Protein AF-A0A968TR90-F1 (afdb_monomer_lite)

Structure (mmCIF, N/CA/C/O backbone):
data_AF-A0A968TR90-F1
#
_entry.id   AF-A0A968TR90-F1
#
loop_
_atom_site.group_PDB
_atom_site.id
_atom_site.type_symbol
_atom_site.label_atom_id
_atom_site.label_alt_id
_atom_site.label_comp_id
_atom_site.label_asym_id
_atom_site.label_entity_id
_atom_site.label_seq_id
_atom_site.pdbx_PDB_ins_code
_atom_site.Cartn_x
_atom_site.Cartn_y
_atom_site.Cartn_z
_atom_site.occupancy
_atom_site.B_iso_or_equiv
_atom_site.auth_seq_id
_atom_site.auth_comp_id
_atom_site.auth_asym_id
_atom_site.auth_atom_id
_atom_site.pdbx_PDB_model_num
ATOM 1 N N . MET A 1 1 ? -85.238 -35.539 27.644 1.00 44.25 1 MET A N 1
ATOM 2 C CA . MET A 1 1 ? -84.755 -34.521 26.687 1.00 44.25 1 MET A CA 1
ATOM 3 C C . MET A 1 1 ? -83.525 -33.864 27.282 1.00 44.25 1 MET A C 1
ATOM 5 O O . MET A 1 1 ? -83.642 -33.093 28.222 1.00 44.25 1 MET A O 1
ATOM 9 N N . THR A 1 2 ? -82.348 -34.266 26.820 1.00 36.84 2 THR A N 1
ATOM 10 C CA . THR A 1 2 ? -81.042 -33.866 27.355 1.00 36.84 2 THR A CA 1
ATOM 11 C C . THR A 1 2 ? -80.382 -32.912 26.365 1.00 36.84 2 THR A C 1
ATOM 13 O O . THR A 1 2 ? -80.023 -33.320 25.265 1.00 36.84 2 THR A O 1
ATOM 16 N N . TYR A 1 3 ? -80.228 -31.642 26.745 1.00 39.69 3 TYR A N 1
ATOM 17 C CA . TYR A 1 3 ? -79.452 -30.660 25.987 1.00 39.69 3 TYR A CA 1
ATOM 18 C C . TYR A 1 3 ? -77.977 -30.767 26.391 1.00 39.69 3 TYR A C 1
ATOM 20 O O . TYR A 1 3 ? -77.646 -30.642 27.569 1.00 39.69 3 TYR A O 1
ATOM 28 N N . ARG A 1 4 ? -77.087 -31.014 25.424 1.00 46.16 4 ARG A N 1
ATOM 29 C CA . ARG A 1 4 ? -75.634 -30.914 25.613 1.00 46.16 4 ARG A CA 1
ATOM 30 C C . ARG A 1 4 ? -75.159 -29.564 25.081 1.00 46.16 4 ARG A C 1
ATOM 32 O O . ARG A 1 4 ? -75.263 -29.297 23.889 1.00 46.16 4 ARG A O 1
ATOM 39 N N . LEU A 1 5 ? -74.657 -28.733 25.989 1.00 47.38 5 LEU A N 1
ATOM 40 C CA . LEU A 1 5 ? -73.983 -27.470 25.705 1.00 47.38 5 LEU A CA 1
ATOM 41 C C . LEU A 1 5 ? -72.550 -27.784 25.239 1.00 47.38 5 LEU A C 1
ATOM 43 O O . LEU A 1 5 ? -71.799 -28.428 25.970 1.00 47.38 5 LEU A O 1
ATOM 47 N N . VAL A 1 6 ? -72.179 -27.370 24.026 1.00 50.97 6 VAL A N 1
ATOM 48 C CA . VAL A 1 6 ? -70.806 -27.474 23.508 1.00 50.97 6 VAL A CA 1
ATOM 49 C C . VAL A 1 6 ? -70.168 -26.094 23.610 1.00 50.97 6 VAL A C 1
ATOM 51 O O . VAL A 1 6 ? -70.473 -25.196 22.831 1.00 50.97 6 VAL A O 1
ATOM 54 N N . THR A 1 7 ? -69.305 -25.917 24.606 1.00 52.72 7 THR A N 1
ATOM 55 C CA . THR A 1 7 ? -68.553 -24.681 24.831 1.00 52.72 7 THR A CA 1
ATOM 56 C C . THR A 1 7 ? -67.302 -24.699 23.952 1.00 52.72 7 THR A C 1
ATOM 58 O O . THR A 1 7 ? -66.332 -25.393 24.251 1.00 52.72 7 THR A O 1
ATOM 61 N N . GLY A 1 8 ? -67.333 -23.971 22.836 1.00 49.59 8 GLY A N 1
ATOM 62 C CA . GLY A 1 8 ? -66.172 -23.768 21.970 1.00 49.59 8 GLY A CA 1
ATOM 63 C C . GLY A 1 8 ? -65.217 -22.737 22.570 1.00 49.59 8 GLY A C 1
ATOM 64 O O . GLY A 1 8 ? -65.556 -21.561 22.668 1.00 49.59 8 GLY A O 1
ATOM 65 N N . ILE A 1 9 ? -64.022 -23.173 22.972 1.00 60.66 9 ILE A N 1
ATOM 66 C CA . ILE A 1 9 ? -62.930 -22.296 23.408 1.00 60.66 9 ILE A CA 1
ATOM 67 C C . ILE A 1 9 ? -62.246 -21.743 22.154 1.00 60.66 9 ILE A C 1
ATOM 69 O O . ILE A 1 9 ? -61.509 -22.449 21.469 1.00 60.66 9 ILE A O 1
ATOM 73 N N . PHE A 1 10 ? -62.509 -20.475 21.845 1.00 50.69 10 PHE A N 1
ATOM 74 C CA . PHE A 1 10 ? -61.835 -19.735 20.781 1.00 50.69 10 PHE A CA 1
ATOM 75 C C . PHE A 1 10 ? -60.531 -19.152 21.349 1.00 50.69 10 PHE A C 1
ATOM 77 O O . PHE A 1 10 ? -60.520 -18.089 21.968 1.00 50.69 10 PHE A O 1
ATOM 84 N N . ALA A 1 11 ? -59.427 -19.890 21.210 1.00 55.22 11 ALA A N 1
ATOM 85 C CA . ALA A 1 11 ? -58.102 -19.418 21.599 1.00 55.22 11 ALA A CA 1
ATOM 86 C C . ALA A 1 11 ? -57.588 -18.414 20.554 1.00 55.22 11 ALA A C 1
ATOM 88 O O . ALA A 1 11 ? -57.146 -18.786 19.468 1.00 55.22 11 ALA A O 1
ATOM 89 N N . VAL A 1 12 ? -57.671 -17.126 20.887 1.00 53.09 12 VAL A N 1
ATOM 90 C CA . VAL A 1 12 ? -57.085 -16.028 20.111 1.00 53.09 12 VAL A CA 1
ATOM 91 C C . VAL A 1 12 ? -55.560 -16.129 20.207 1.00 53.09 12 VAL A C 1
ATOM 93 O O . VAL A 1 12 ? -54.951 -15.709 21.190 1.00 53.09 12 VAL A O 1
ATOM 96 N N . LEU A 1 13 ? -54.937 -16.713 19.180 1.00 51.59 13 LEU A N 1
ATOM 97 C CA . LEU A 1 13 ? -53.497 -16.639 18.945 1.00 51.59 13 LEU A CA 1
ATOM 98 C C . LEU A 1 13 ? -53.130 -15.191 18.592 1.00 51.59 13 LEU A C 1
ATOM 100 O O . LEU A 1 13 ? -53.173 -14.780 17.434 1.00 51.59 13 LEU A O 1
ATOM 104 N N . LEU A 1 14 ? -52.756 -14.413 19.608 1.00 55.06 14 LEU A N 1
ATOM 105 C CA . LEU A 1 14 ? -51.975 -13.193 19.433 1.00 55.06 14 LEU A CA 1
ATOM 106 C C . LEU A 1 14 ? -50.604 -13.589 18.875 1.00 55.06 14 LEU A C 1
ATOM 108 O O . LEU A 1 14 ? -49.679 -13.919 19.616 1.00 55.06 14 LEU A O 1
ATOM 112 N N . SER A 1 15 ? -50.490 -13.582 17.548 1.00 54.84 15 SER A N 1
ATOM 113 C CA . SER A 1 15 ? -49.215 -13.624 16.845 1.00 54.84 15 SER A CA 1
ATOM 114 C C . SER A 1 15 ? -48.399 -12.416 17.287 1.00 54.84 15 SER A C 1
ATOM 116 O O . SER A 1 15 ? -48.623 -11.293 16.829 1.00 54.84 15 SER A O 1
ATOM 118 N N . GLN A 1 16 ? -47.469 -12.642 18.212 1.00 52.00 16 GLN A N 1
ATOM 119 C CA . GLN A 1 16 ? -46.429 -11.680 18.506 1.00 52.00 16 GLN A CA 1
ATOM 120 C C . GLN A 1 16 ? -45.648 -11.470 17.214 1.00 52.00 16 GLN A C 1
ATOM 122 O O . GLN A 1 16 ? -44.897 -12.340 16.774 1.00 52.00 16 GLN A O 1
ATOM 127 N N . MET A 1 17 ? -45.864 -10.317 16.585 1.00 55.78 17 MET A N 1
ATOM 128 C CA . MET A 1 17 ? -44.937 -9.775 15.611 1.00 55.78 17 MET A CA 1
ATOM 129 C C . MET A 1 17 ? -43.632 -9.529 16.361 1.00 55.78 17 MET A C 1
ATOM 131 O O . MET A 1 17 ? -43.400 -8.456 16.917 1.00 55.78 17 MET A O 1
ATOM 135 N N . ALA A 1 18 ? -42.795 -10.563 16.427 1.00 47.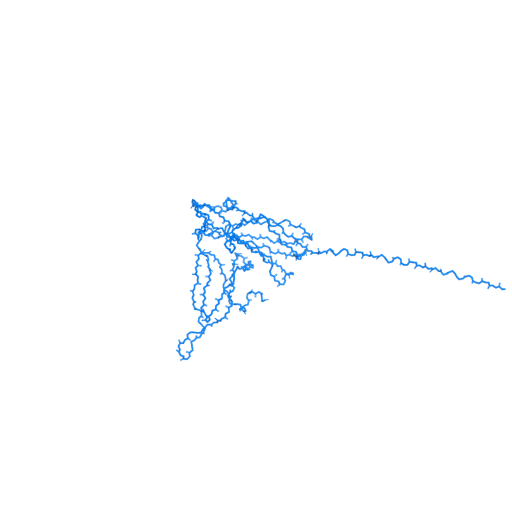38 18 ALA A N 1
ATOM 136 C CA . ALA A 1 18 ? -41.395 -10.419 16.738 1.00 47.38 18 ALA A CA 1
ATOM 137 C C . ALA A 1 18 ? -40.821 -9.546 15.625 1.00 47.38 18 ALA A C 1
ATOM 139 O O . ALA A 1 18 ? -40.472 -10.008 14.541 1.00 47.38 18 ALA A O 1
ATOM 140 N N . CYS A 1 19 ? -40.797 -8.246 15.886 1.00 49.84 19 CYS A N 1
ATOM 141 C CA . CYS A 1 19 ? -40.013 -7.298 15.136 1.00 49.84 19 CYS A CA 1
ATOM 142 C C . CYS A 1 19 ? -38.555 -7.689 15.406 1.00 49.84 19 CYS A C 1
ATOM 144 O O . CYS A 1 19 ? -37.932 -7.201 16.348 1.00 49.84 19 CYS A O 1
ATOM 146 N N . THR A 1 20 ? -38.025 -8.658 14.654 1.00 51.72 20 THR A N 1
ATOM 147 C CA . THR A 1 20 ? -36.594 -8.949 14.638 1.00 51.72 20 THR A CA 1
ATOM 148 C C . THR A 1 20 ? -35.938 -7.721 14.046 1.00 51.72 20 THR A C 1
ATOM 150 O O . THR A 1 20 ? -35.812 -7.580 12.829 1.00 51.72 20 THR A O 1
ATOM 153 N N . ARG A 1 21 ? -35.584 -6.781 14.927 1.00 44.53 21 ARG A N 1
ATOM 154 C CA . ARG A 1 21 ? -34.692 -5.678 14.611 1.00 44.53 21 ARG A CA 1
ATOM 155 C C . ARG A 1 21 ? -33.492 -6.342 13.958 1.00 44.53 21 ARG A C 1
ATOM 157 O O . ARG A 1 21 ? -32.826 -7.151 14.597 1.00 44.53 21 ARG A O 1
ATOM 164 N N . LYS A 1 22 ? -33.289 -6.077 12.669 1.00 42.84 22 LYS A N 1
ATOM 165 C CA . LYS A 1 22 ? -32.132 -6.548 11.918 1.00 42.84 22 LYS A CA 1
ATOM 166 C C . LYS A 1 22 ? -30.921 -5.911 12.594 1.00 42.84 22 LYS A C 1
ATOM 168 O O . LYS A 1 22 ? -30.556 -4.785 12.282 1.00 42.84 22 LYS A O 1
ATOM 173 N N . THR A 1 23 ? -30.382 -6.571 13.614 1.00 49.44 23 THR A N 1
ATOM 174 C CA . THR A 1 23 ? -29.088 -6.237 14.185 1.00 49.44 23 THR A CA 1
ATOM 175 C C . THR A 1 23 ? -28.108 -6.580 13.089 1.00 49.44 23 THR A C 1
ATOM 177 O O . THR A 1 23 ? -27.772 -7.742 12.871 1.00 49.44 23 THR A O 1
ATOM 180 N N . THR A 1 24 ? -27.755 -5.578 12.294 1.00 58.84 24 THR A N 1
ATOM 181 C CA . THR A 1 24 ? -26.661 -5.691 11.347 1.00 58.84 24 THR A CA 1
ATOM 182 C C . THR A 1 24 ? -25.438 -6.031 12.191 1.00 58.84 24 THR A C 1
ATOM 184 O O . THR A 1 24 ? -24.991 -5.206 12.986 1.00 58.84 24 THR A O 1
ATOM 187 N N . ASN A 1 25 ? -24.950 -7.269 12.085 1.00 67.50 25 ASN A N 1
ATOM 188 C CA . ASN A 1 25 ? -23.749 -7.766 12.768 1.00 67.50 25 ASN A CA 1
ATOM 189 C C . ASN A 1 25 ? -22.491 -7.175 12.115 1.00 67.50 25 ASN A C 1
ATOM 191 O O . ASN A 1 25 ? -21.556 -7.889 11.754 1.00 67.50 25 ASN A O 1
ATOM 195 N N . ASN A 1 26 ? -22.512 -5.861 11.928 1.00 75.69 26 ASN A N 1
ATOM 196 C CA . ASN A 1 26 ? -21.508 -5.102 11.224 1.00 75.69 26 ASN A CA 1
ATOM 197 C C . ASN A 1 26 ? -20.693 -4.314 12.246 1.00 75.69 26 ASN A C 1
ATOM 199 O O . ASN A 1 26 ? -21.208 -3.808 13.248 1.00 75.69 26 ASN A O 1
ATOM 203 N N . VAL A 1 27 ? -19.403 -4.222 11.975 1.00 82.44 27 VAL A N 1
ATOM 204 C CA . VAL A 1 27 ? -18.429 -3.458 12.741 1.00 82.44 27 VAL A CA 1
ATOM 205 C C . VAL A 1 27 ? -18.097 -2.197 11.964 1.00 82.44 27 VAL A C 1
ATOM 207 O O . VAL A 1 27 ? -17.869 -2.253 10.755 1.00 82.44 27 VAL A O 1
ATOM 210 N N . SER A 1 28 ? -18.021 -1.074 12.678 1.00 80.81 28 SER A N 1
ATOM 211 C CA . SER A 1 28 ? -17.423 0.153 12.156 1.00 80.81 28 SER A CA 1
ATOM 212 C C . SER A 1 28 ? -16.138 0.447 12.912 1.00 80.81 28 SER A C 1
ATOM 214 O O . SER A 1 28 ? -16.162 0.594 14.133 1.00 80.81 28 SER A O 1
ATOM 216 N N . LEU A 1 29 ? -15.019 0.546 12.205 1.00 83.69 29 LEU A N 1
ATOM 217 C CA . LEU A 1 29 ? -13.721 0.845 12.800 1.00 83.69 29 LEU A CA 1
ATOM 218 C C . LEU A 1 29 ? -13.422 2.332 12.692 1.00 83.69 29 LEU A C 1
ATOM 220 O O . LEU A 1 29 ? -13.488 2.878 11.597 1.00 83.69 29 LEU A O 1
ATOM 224 N N . LYS A 1 30 ? -13.054 2.961 13.811 1.00 83.62 30 LYS A N 1
ATOM 225 C CA . LYS A 1 30 ? -12.485 4.313 13.848 1.00 83.62 30 LYS A CA 1
ATOM 226 C C . LYS A 1 30 ? -10.989 4.228 14.099 1.00 83.62 30 LYS A C 1
ATOM 228 O O . LYS A 1 30 ? -10.583 3.791 15.177 1.00 83.62 30 LYS A O 1
ATOM 233 N N . LEU A 1 31 ? -10.198 4.648 13.120 1.00 80.44 31 LEU A N 1
ATOM 234 C CA . LEU A 1 31 ? -8.738 4.614 13.171 1.00 80.44 31 LEU A CA 1
ATOM 235 C C . LEU A 1 31 ? -8.191 6.013 13.423 1.00 80.44 31 LEU A C 1
ATOM 237 O O . LEU A 1 31 ? -8.454 6.914 12.632 1.00 80.44 31 LEU A O 1
ATOM 241 N N . ALA A 1 32 ? -7.437 6.176 14.509 1.00 77.94 32 ALA A N 1
ATOM 242 C CA . ALA A 1 32 ? -6.710 7.411 14.794 1.00 77.94 32 ALA A CA 1
ATOM 243 C C . ALA A 1 32 ? -5.359 7.387 14.071 1.00 77.94 32 ALA A C 1
ATOM 245 O O . ALA A 1 32 ? -4.572 6.459 14.281 1.00 77.94 32 ALA A O 1
ATOM 246 N N . ILE A 1 33 ? -5.097 8.394 13.237 1.00 72.31 33 ILE A N 1
ATOM 247 C CA . ILE A 1 33 ? -3.867 8.480 12.444 1.00 72.31 33 ILE A CA 1
ATOM 248 C C . ILE A 1 33 ? -2.979 9.595 12.989 1.00 72.31 33 ILE A C 1
ATOM 250 O O . ILE A 1 33 ? -3.460 10.707 13.216 1.00 72.31 33 ILE A O 1
ATOM 254 N N . PRO A 1 34 ? -1.672 9.350 13.151 1.00 68.88 34 PRO A N 1
ATOM 255 C CA . PRO A 1 34 ? -0.717 10.410 13.425 1.00 68.88 34 PRO A CA 1
ATOM 256 C C . PRO A 1 34 ? -0.651 11.373 12.232 1.00 68.88 34 PRO A C 1
ATOM 258 O O . PRO A 1 34 ? -0.053 11.074 11.198 1.00 68.88 34 PRO A O 1
ATOM 261 N N . SER A 1 35 ? -1.246 12.553 12.387 1.00 66.31 35 SER A N 1
ATOM 262 C CA . SER A 1 35 ? -1.199 13.634 11.390 1.00 66.31 35 SER A CA 1
ATOM 263 C C . SER A 1 35 ? 0.193 14.257 11.243 1.00 66.31 35 SER A C 1
ATOM 265 O O . SER A 1 35 ? 0.450 14.978 10.281 1.00 66.31 35 SER A O 1
ATOM 267 N N . LYS A 1 36 ? 1.096 13.969 12.187 1.00 67.12 36 LYS A N 1
ATOM 268 C CA . LYS A 1 36 ? 2.444 14.524 12.280 1.00 67.12 36 LYS A CA 1
ATOM 269 C C . LYS A 1 36 ? 3.471 13.425 12.500 1.00 67.12 36 LYS A C 1
ATOM 271 O O . LYS A 1 36 ? 3.269 12.521 13.312 1.00 67.12 36 LYS A O 1
ATOM 276 N N . ILE A 1 37 ? 4.581 13.523 11.781 1.00 69.19 37 ILE A N 1
ATOM 277 C CA . ILE A 1 37 ? 5.668 12.546 11.828 1.00 69.19 37 ILE A CA 1
A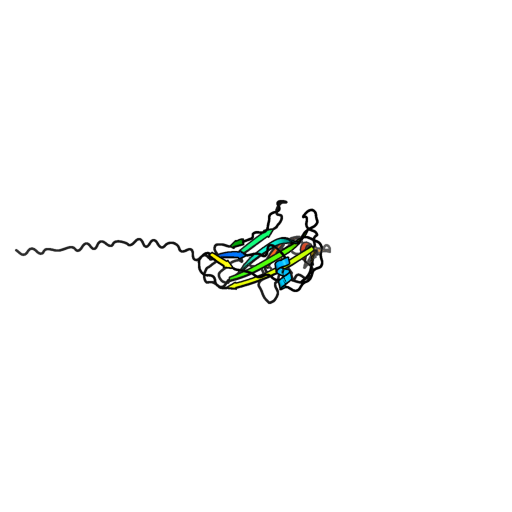TOM 278 C C . ILE A 1 37 ? 6.551 12.709 13.068 1.00 69.19 37 ILE A C 1
ATOM 280 O O . ILE A 1 37 ? 7.195 11.751 13.489 1.00 69.19 37 ILE A O 1
ATOM 284 N N . GLU A 1 38 ? 6.553 13.883 13.704 1.00 66.69 38 GLU A N 1
ATOM 285 C CA . GLU A 1 38 ? 7.276 14.129 14.955 1.00 66.69 38 GLU A CA 1
ATOM 286 C C . GLU A 1 38 ? 6.836 13.144 16.049 1.00 66.69 38 GLU A C 1
ATOM 288 O O . GLU A 1 38 ? 7.677 12.559 16.729 1.00 66.69 38 GLU A O 1
ATOM 293 N N . ALA A 1 39 ? 5.534 12.838 16.110 1.00 62.38 39 ALA A N 1
ATOM 294 C CA . ALA A 1 39 ? 4.979 11.832 17.016 1.00 62.38 39 ALA A CA 1
ATOM 295 C C . ALA A 1 39 ? 5.493 10.400 16.737 1.00 62.38 39 ALA A C 1
ATOM 297 O O . ALA A 1 39 ? 5.447 9.540 17.619 1.00 62.38 39 ALA A O 1
ATOM 298 N N . LEU A 1 40 ? 5.981 10.128 15.521 1.00 64.94 40 LEU A N 1
ATOM 299 C CA . LEU A 1 40 ? 6.593 8.850 15.136 1.00 64.94 40 LEU A CA 1
ATOM 300 C C . LEU A 1 40 ? 8.097 8.824 15.427 1.00 64.94 40 LEU A C 1
ATOM 302 O O . LEU A 1 40 ? 8.635 7.783 15.808 1.00 64.94 40 LEU A O 1
ATOM 306 N N . ARG A 1 41 ? 8.776 9.968 15.282 1.00 65.19 41 ARG A N 1
ATOM 307 C CA . ARG A 1 41 ? 10.219 10.117 15.527 1.00 65.19 41 ARG A CA 1
ATOM 308 C C . ARG A 1 41 ? 10.594 9.884 16.987 1.00 65.19 41 ARG A C 1
ATOM 310 O O . ARG A 1 41 ? 11.567 9.179 17.243 1.00 65.19 41 ARG A O 1
ATOM 317 N N . GLU A 1 42 ? 9.792 10.385 17.928 1.00 57.91 42 GLU A N 1
ATOM 318 C CA . GLU A 1 42 ? 10.019 10.189 19.371 1.00 57.91 42 GLU A CA 1
ATOM 319 C C . GLU A 1 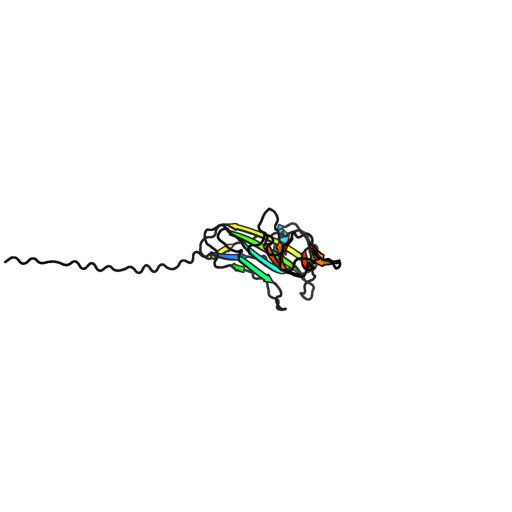42 ? 9.997 8.709 19.785 1.00 57.91 42 GLU A C 1
ATOM 321 O O . GLU A 1 42 ? 10.697 8.311 20.712 1.00 57.91 42 GLU A O 1
ATOM 326 N N . LYS A 1 43 ? 9.239 7.869 19.069 1.00 53.53 43 LYS A N 1
ATOM 327 C CA . LYS A 1 43 ? 9.136 6.427 19.345 1.00 53.53 43 LYS A CA 1
ATOM 328 C C . LYS A 1 43 ? 10.117 5.567 18.542 1.00 53.53 43 LYS A C 1
ATOM 330 O O . LYS A 1 43 ? 10.353 4.424 18.919 1.00 53.53 43 LYS A O 1
ATOM 335 N N . GLY A 1 44 ? 10.660 6.086 17.438 1.00 52.34 44 GLY A N 1
ATOM 336 C CA . GLY A 1 44 ? 11.476 5.329 16.481 1.00 52.34 44 GLY A CA 1
ATOM 337 C C . GLY A 1 44 ? 12.987 5.556 16.563 1.00 52.34 44 GLY A C 1
ATOM 338 O O . GLY A 1 44 ? 13.718 4.924 15.808 1.00 52.34 44 GLY A O 1
ATOM 339 N N . GLY A 1 45 ? 13.473 6.472 17.410 1.00 46.31 45 GLY A N 1
ATOM 340 C CA . GLY A 1 45 ? 14.911 6.738 17.592 1.00 46.31 45 GLY A CA 1
ATOM 341 C C . GLY A 1 45 ? 15.636 7.323 16.368 1.00 46.31 45 GLY A C 1
ATOM 342 O O . GLY A 1 45 ? 16.846 7.531 16.407 1.00 46.31 45 GLY A O 1
ATOM 343 N N . ALA A 1 46 ? 14.918 7.604 15.278 1.00 45.75 46 ALA A N 1
ATOM 344 C CA . ALA A 1 46 ? 15.488 8.134 14.049 1.00 45.75 46 ALA A CA 1
ATOM 345 C C . ALA A 1 46 ? 15.556 9.666 14.115 1.00 45.75 46 ALA A C 1
ATOM 347 O O . ALA A 1 46 ? 14.567 10.369 13.898 1.00 45.75 46 ALA A O 1
ATOM 348 N N . SER A 1 47 ? 16.751 10.180 14.402 1.00 43.03 47 SER A N 1
ATOM 349 C CA . SER A 1 47 ? 17.066 11.599 14.267 1.00 43.03 47 SER A CA 1
ATOM 350 C C . SER A 1 47 ? 17.303 11.906 12.789 1.00 43.03 47 SER A C 1
ATOM 352 O O . SER A 1 47 ? 18.357 11.584 12.246 1.00 43.03 47 SER A O 1
ATOM 354 N N . ALA A 1 48 ? 16.316 12.479 12.103 1.00 46.94 48 ALA A N 1
ATOM 355 C CA . ALA A 1 48 ? 16.518 12.992 10.751 1.00 46.94 48 ALA A CA 1
ATOM 356 C C . ALA A 1 48 ? 16.627 14.523 10.806 1.00 46.94 48 ALA A C 1
ATOM 358 O O . ALA A 1 48 ? 15.636 15.250 10.922 1.00 46.94 48 ALA A O 1
ATOM 359 N N . SER A 1 49 ? 17.872 14.992 10.738 1.00 47.69 49 SER A N 1
ATOM 360 C CA . SER A 1 49 ? 18.229 16.356 10.352 1.00 47.69 49 SER A CA 1
ATOM 361 C C . SER A 1 49 ? 17.633 16.625 8.974 1.00 47.69 49 SER A C 1
ATOM 363 O O . SER A 1 49 ? 18.191 16.144 8.000 1.00 47.69 49 SER A O 1
ATOM 365 N N . ASN A 1 50 ? 16.520 17.352 8.888 1.00 52.19 50 ASN A N 1
ATOM 366 C CA . ASN A 1 50 ? 16.074 17.994 7.653 1.00 52.19 50 ASN A CA 1
ATOM 367 C C . ASN A 1 50 ? 15.194 19.197 8.015 1.00 52.19 50 ASN A C 1
ATOM 369 O O . ASN A 1 50 ? 14.174 19.047 8.681 1.00 52.19 50 ASN A O 1
ATOM 373 N N . ASN A 1 51 ? 15.599 20.387 7.572 1.00 52.88 51 ASN A N 1
ATOM 374 C CA . ASN A 1 51 ? 14.961 21.689 7.822 1.00 52.88 51 ASN A CA 1
ATOM 375 C C . ASN A 1 51 ? 13.634 21.904 7.047 1.00 52.88 51 ASN A C 1
ATOM 377 O O . ASN A 1 51 ? 13.301 23.039 6.711 1.00 52.88 51 ASN A O 1
ATOM 381 N N . GLY A 1 52 ? 12.891 20.843 6.715 1.00 62.62 52 GLY A N 1
ATOM 382 C CA . GLY A 1 52 ? 11.659 20.919 5.917 1.00 62.62 52 GLY A CA 1
ATOM 383 C C . GLY A 1 52 ? 10.419 20.500 6.705 1.00 62.62 52 GLY A C 1
ATOM 384 O O . GLY A 1 52 ? 10.482 19.600 7.541 1.00 62.62 52 GLY A O 1
ATOM 385 N N . THR A 1 53 ? 9.275 21.134 6.434 1.00 75.56 53 THR A N 1
ATOM 386 C CA . THR A 1 53 ? 7.9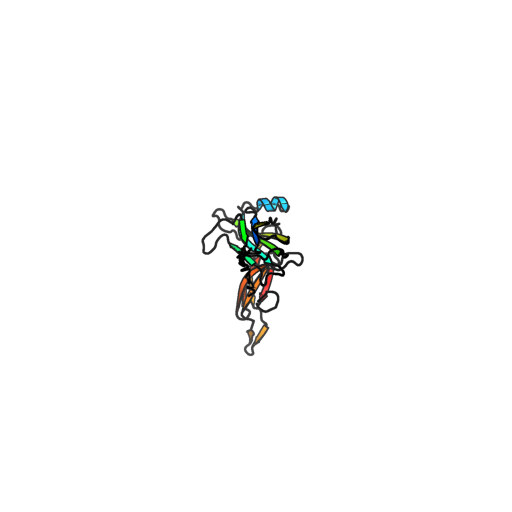81 20.722 6.999 1.00 75.56 53 THR A CA 1
ATOM 387 C C . THR A 1 53 ? 7.567 19.397 6.373 1.00 75.56 53 THR A C 1
ATOM 389 O O . THR A 1 53 ? 7.448 19.310 5.159 1.00 75.56 53 THR A O 1
ATOM 392 N N . GLN A 1 54 ? 7.342 18.360 7.174 1.00 80.38 54 GLN A N 1
ATOM 393 C CA . GLN A 1 54 ? 6.896 17.056 6.678 1.00 80.38 54 GLN A CA 1
ATOM 394 C C . GLN A 1 54 ? 5.379 16.947 6.811 1.00 80.38 54 GLN A C 1
ATOM 396 O O . GLN A 1 54 ? 4.820 17.261 7.861 1.00 80.38 54 GLN A O 1
ATOM 401 N N . ALA A 1 55 ? 4.705 16.502 5.753 1.00 85.00 55 ALA A N 1
ATOM 402 C CA . ALA A 1 55 ? 3.261 16.309 5.749 1.00 85.00 55 ALA A CA 1
ATOM 403 C C . ALA A 1 55 ? 2.911 14.940 5.187 1.00 85.00 55 ALA A C 1
ATOM 405 O O . ALA A 1 55 ? 3.551 14.455 4.260 1.00 85.00 55 ALA A O 1
ATOM 406 N N . ILE A 1 56 ? 1.871 14.321 5.732 1.00 88.31 56 ILE A N 1
ATOM 407 C CA . ILE A 1 56 ? 1.350 13.079 5.176 1.00 88.31 56 ILE A CA 1
ATOM 408 C C . ILE A 1 56 ? 0.793 13.342 3.770 1.00 88.31 56 ILE A C 1
ATOM 410 O O . ILE A 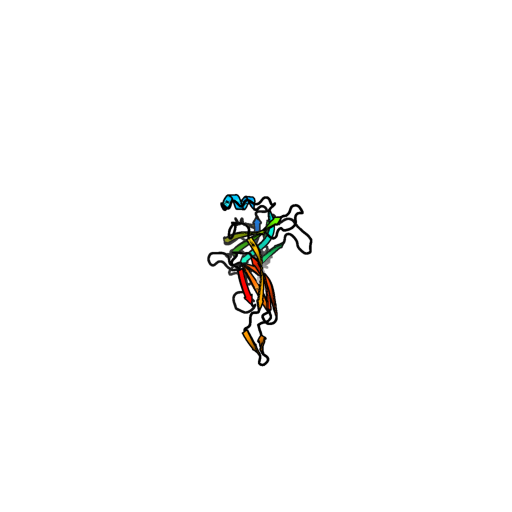1 56 ? -0.026 14.242 3.571 1.00 88.31 56 ILE A O 1
ATOM 414 N N . SER A 1 57 ? 1.298 12.599 2.790 1.00 89.75 57 SER A N 1
ATOM 415 C CA . SER A 1 57 ? 0.945 12.715 1.375 1.00 89.75 57 SER A CA 1
ATOM 416 C C . SER A 1 57 ? 0.030 11.584 0.921 1.00 89.75 57 SER A C 1
ATOM 418 O O . SER A 1 57 ? -0.795 11.796 0.035 1.00 89.75 57 SER A O 1
ATOM 420 N N . HIS A 1 58 ? 0.131 10.414 1.553 1.00 91.25 58 HIS A N 1
ATOM 421 C CA . HIS A 1 58 ? -0.633 9.233 1.175 1.00 91.25 58 HIS A CA 1
ATOM 422 C C . HIS A 1 58 ? -0.942 8.353 2.387 1.00 91.25 58 HIS A C 1
ATOM 424 O O . HIS A 1 58 ? -0.109 8.192 3.282 1.00 91.25 58 HIS A O 1
ATOM 430 N N . ILE A 1 59 ? -2.136 7.767 2.412 1.00 92.44 59 ILE A N 1
ATOM 431 C CA . ILE A 1 59 ? -2.572 6.803 3.421 1.00 92.44 59 ILE A CA 1
ATOM 432 C C . ILE A 1 59 ? -3.247 5.638 2.717 1.00 92.44 59 ILE A C 1
ATOM 434 O O . ILE A 1 59 ? -4.207 5.835 1.975 1.00 92.44 59 ILE A O 1
ATOM 438 N N . ILE A 1 60 ? -2.824 4.427 3.061 1.00 94.06 60 ILE A N 1
ATOM 439 C CA . ILE A 1 60 ? -3.540 3.197 2.749 1.00 94.06 60 ILE A CA 1
ATOM 440 C C . ILE A 1 60 ? -3.871 2.497 4.053 1.00 94.06 60 ILE A C 1
ATOM 442 O O . ILE A 1 60 ? -2.997 2.232 4.879 1.00 94.06 60 ILE A O 1
ATOM 446 N N . VAL A 1 61 ? -5.138 2.149 4.220 1.00 94.25 61 VAL A N 1
ATOM 447 C CA . VAL A 1 61 ? -5.568 1.189 5.228 1.00 94.25 61 VAL A CA 1
ATOM 448 C C . VAL A 1 61 ? -6.117 -0.026 4.513 1.00 94.25 61 VAL A C 1
ATOM 450 O O . VAL A 1 61 ? -6.970 0.102 3.641 1.00 94.25 61 VAL A O 1
ATOM 453 N N . ASN A 1 62 ? -5.646 -1.205 4.894 1.00 94.38 62 ASN A N 1
ATOM 454 C CA . ASN A 1 62 ? -6.121 -2.467 4.354 1.00 94.38 62 ASN A CA 1
ATOM 455 C C . ASN A 1 62 ? -6.657 -3.344 5.484 1.00 94.38 62 ASN A C 1
ATOM 457 O O . ASN A 1 62 ? -5.965 -3.576 6.475 1.00 94.38 62 ASN A O 1
ATOM 461 N N . VAL A 1 63 ? -7.883 -3.834 5.340 1.00 94.25 63 VAL A N 1
ATOM 462 C CA . VAL A 1 63 ? -8.512 -4.760 6.283 1.00 94.25 63 VAL A CA 1
ATOM 463 C C . VAL A 1 63 ? -8.663 -6.111 5.607 1.00 94.25 63 VAL A C 1
ATOM 465 O O . VAL A 1 63 ? -9.290 -6.232 4.556 1.00 94.25 63 VAL A O 1
ATOM 468 N N . THR A 1 64 ? -8.090 -7.136 6.224 1.00 93.62 64 THR A N 1
ATOM 469 C CA . THR A 1 64 ? -8.138 -8.524 5.757 1.00 93.62 64 THR A CA 1
ATOM 470 C C . THR A 1 64 ? -8.665 -9.432 6.859 1.00 93.62 64 THR A C 1
ATOM 472 O O . THR A 1 64 ? -8.600 -9.102 8.041 1.00 93.62 64 THR A O 1
ATOM 475 N N . GLY A 1 65 ? -9.219 -10.578 6.482 1.00 92.69 65 GLY A N 1
ATOM 476 C CA . GLY A 1 65 ? -9.742 -11.557 7.426 1.00 92.69 65 GLY A CA 1
ATOM 477 C C . GLY A 1 65 ? -10.356 -12.750 6.696 1.00 92.69 65 GLY A C 1
ATOM 478 O O . GLY A 1 65 ? -10.686 -12.632 5.519 1.00 92.69 65 GLY A O 1
ATOM 479 N N . PRO A 1 66 ? -10.535 -13.894 7.373 1.00 90.56 66 PRO A N 1
ATOM 480 C CA . PRO A 1 66 ? -11.051 -15.120 6.762 1.00 90.56 66 PRO A CA 1
ATOM 481 C C . PRO A 1 66 ? -12.516 -15.003 6.314 1.00 90.56 66 PRO A C 1
ATOM 483 O O . PRO A 1 66 ? -12.975 -15.772 5.478 1.00 90.56 66 PRO A O 1
ATOM 486 N N . SER A 1 67 ? -13.258 -14.049 6.874 1.00 88.69 67 SER A N 1
ATOM 487 C CA . SER A 1 67 ? -14.649 -13.743 6.525 1.00 88.69 67 SER A CA 1
ATOM 488 C C . SER A 1 67 ? -14.787 -12.729 5.387 1.00 88.69 67 SER A C 1
ATOM 490 O O . SER A 1 67 ? -15.902 -12.472 4.936 1.00 88.69 67 SER A O 1
ATOM 492 N N . LEU A 1 68 ? -13.679 -12.146 4.921 1.00 88.12 68 LEU A N 1
ATOM 493 C CA . LEU A 1 68 ? -13.662 -11.192 3.820 1.00 88.12 68 LEU A CA 1
ATOM 494 C C . LEU A 1 68 ? -13.272 -11.912 2.528 1.00 88.12 68 LEU A C 1
ATOM 496 O O . LEU A 1 68 ? -12.182 -12.466 2.422 1.00 88.12 68 LEU A O 1
ATOM 500 N N . THR A 1 69 ? -14.150 -11.874 1.524 1.00 86.69 69 THR A N 1
ATOM 501 C CA . THR A 1 69 ? -13.852 -12.437 0.194 1.00 86.69 69 THR A CA 1
ATOM 502 C C . THR A 1 69 ? -12.771 -11.645 -0.535 1.00 86.69 69 THR A C 1
ATOM 504 O O . THR A 1 69 ? -12.011 -12.213 -1.315 1.00 86.69 69 THR A O 1
ATOM 507 N N . LYS A 1 70 ? -12.698 -10.335 -0.278 1.00 85.50 70 LYS A N 1
ATOM 508 C CA . LYS A 1 70 ? -11.662 -9.426 -0.773 1.00 85.50 70 LYS A CA 1
ATOM 509 C C . LYS A 1 70 ? -11.243 -8.467 0.346 1.00 85.50 70 LYS A C 1
ATOM 511 O O . LYS A 1 70 ? -12.089 -8.113 1.170 1.00 85.50 70 LYS A O 1
ATOM 516 N N . PRO A 1 71 ? -9.971 -8.032 0.385 1.00 88.75 71 PRO A N 1
ATOM 517 C CA . PRO A 1 71 ? -9.537 -6.997 1.314 1.00 88.75 71 PRO A CA 1
ATOM 518 C C . PRO A 1 71 ? -10.373 -5.721 1.165 1.00 88.75 71 PRO A C 1
ATOM 520 O O . PRO A 1 71 ? -10.680 -5.304 0.047 1.00 88.75 71 PRO A O 1
ATOM 523 N N . VAL A 1 72 ? -10.720 -5.088 2.285 1.00 91.62 72 VAL A N 1
ATOM 524 C CA . VAL A 1 72 ? -11.357 -3.765 2.287 1.00 91.62 72 VAL A CA 1
ATOM 525 C C . VAL A 1 72 ? -10.255 -2.722 2.393 1.00 91.62 72 VAL A C 1
ATOM 527 O O . VAL A 1 72 ? -9.547 -2.675 3.399 1.00 91.62 72 VAL A O 1
ATOM 530 N N . SER A 1 73 ? -10.110 -1.893 1.361 1.00 91.56 73 SER A N 1
ATOM 531 C CA . SER A 1 73 ? -9.071 -0.868 1.299 1.00 91.56 73 SER A CA 1
ATOM 532 C C . SER A 1 73 ? -9.665 0.535 1.378 1.00 91.56 73 SER A C 1
ATOM 534 O O . SER A 1 73 ? -10.665 0.844 0.731 1.00 91.56 73 SER A O 1
ATOM 536 N N . PHE A 1 74 ? -9.029 1.384 2.175 1.00 93.12 74 PHE A N 1
ATOM 537 C CA . PHE A 1 74 ? -9.228 2.823 2.186 1.00 93.12 74 PHE A CA 1
ATOM 538 C C . PHE A 1 74 ? -7.941 3.485 1.703 1.00 93.12 74 PHE A C 1
ATOM 540 O O . PHE A 1 74 ? -6.865 3.173 2.212 1.00 93.12 74 PHE A O 1
ATOM 547 N N . VAL A 1 75 ? -8.067 4.418 0.760 1.00 92.75 75 VAL A N 1
ATOM 548 C CA . VAL A 1 75 ? -6.944 5.181 0.208 1.00 92.75 75 VAL A CA 1
ATOM 549 C C . VAL A 1 75 ? -7.257 6.666 0.307 1.00 92.75 75 VAL A C 1
ATOM 551 O O . VAL A 1 75 ? -8.333 7.107 -0.106 1.00 92.75 75 VAL A O 1
ATOM 554 N N . TRP A 1 76 ? -6.310 7.433 0.834 1.00 92.88 76 TRP A N 1
ATOM 555 C CA . TRP A 1 76 ? -6.362 8.887 0.858 1.00 92.88 76 TRP A CA 1
ATOM 556 C C . TRP A 1 76 ? -5.061 9.469 0.319 1.00 92.88 76 TRP A C 1
ATOM 558 O O . TRP A 1 76 ? -3.975 9.038 0.695 1.00 92.88 76 TRP A O 1
ATOM 568 N N . ASP A 1 77 ? -5.203 10.484 -0.525 1.00 91.44 77 ASP A N 1
ATOM 569 C CA . ASP A 1 77 ? -4.112 11.244 -1.119 1.00 91.44 77 ASP A CA 1
ATOM 570 C C . ASP A 1 77 ? -4.247 12.694 -0.671 1.00 91.44 77 ASP A C 1
ATOM 572 O O . ASP A 1 77 ? -5.347 13.257 -0.722 1.00 91.44 77 ASP A O 1
ATOM 576 N N . ARG A 1 78 ? -3.134 13.327 -0.288 1.00 89.06 78 ARG A N 1
ATOM 577 C CA . ARG A 1 78 ? -3.133 14.744 0.084 1.00 89.06 78 ARG A CA 1
ATOM 578 C C . ARG A 1 78 ? -3.667 15.592 -1.046 1.00 89.06 78 ARG A C 1
ATOM 580 O O . ARG A 1 78 ? -4.511 16.439 -0.787 1.00 89.06 78 ARG A O 1
ATOM 587 N N . CYS A 1 79 ? -3.200 15.359 -2.267 1.00 87.12 79 CYS A N 1
ATOM 588 C CA . CYS A 1 79 ? -3.638 16.087 -3.446 1.00 87.12 79 CYS A CA 1
ATOM 589 C C . CYS A 1 79 ? -4.206 15.107 -4.472 1.00 87.12 79 CYS A C 1
ATOM 591 O O . CYS A 1 79 ? -3.495 14.245 -4.977 1.00 87.12 79 CYS A O 1
ATOM 593 N N . ARG A 1 80 ? -5.491 15.259 -4.802 1.00 83.88 80 ARG A N 1
ATOM 594 C CA . ARG A 1 80 ? -6.166 14.489 -5.852 1.00 83.88 80 ARG A CA 1
ATOM 595 C C . ARG A 1 80 ? -6.773 15.461 -6.853 1.00 83.88 80 ARG A C 1
ATOM 597 O O . ARG A 1 80 ? -7.504 16.365 -6.462 1.00 83.88 80 ARG A O 1
ATOM 604 N N . ASN A 1 81 ? -6.471 15.287 -8.141 1.00 83.44 81 ASN A N 1
ATOM 605 C CA . ASN A 1 81 ? -6.927 16.182 -9.216 1.00 83.44 81 ASN A CA 1
ATOM 606 C C . ASN A 1 81 ? -6.597 17.664 -8.943 1.00 83.44 81 ASN A C 1
ATOM 608 O O . ASN A 1 81 ? -7.447 18.533 -9.116 1.00 83.44 81 ASN A O 1
ATOM 612 N N . ASN A 1 82 ? -5.376 17.941 -8.467 1.00 82.06 82 ASN A N 1
ATOM 613 C CA . ASN A 1 82 ? -4.897 19.274 -8.061 1.00 82.06 82 ASN A CA 1
ATOM 614 C C . ASN A 1 82 ? -5.659 19.925 -6.892 1.00 82.06 82 ASN A C 1
ATOM 616 O O . ASN A 1 82 ? -5.432 21.094 -6.587 1.00 82.06 82 ASN A O 1
ATOM 620 N N . VAL A 1 83 ? -6.532 19.185 -6.205 1.00 85.19 83 VAL A N 1
ATOM 621 C CA . VAL A 1 83 ? -7.196 19.644 -4.983 1.00 85.19 83 VAL A CA 1
ATOM 622 C C . VAL A 1 83 ? -6.511 18.998 -3.793 1.00 85.19 83 VAL A C 1
ATOM 624 O O . VAL A 1 83 ? -6.550 17.776 -3.636 1.00 85.19 83 VAL A O 1
ATOM 627 N N . CYS A 1 84 ? -5.882 19.823 -2.960 1.00 86.50 84 CYS A N 1
ATOM 628 C CA . CYS A 1 84 ? -5.214 19.356 -1.757 1.00 86.50 84 CYS A CA 1
ATOM 629 C C . CYS A 1 84 ? -6.135 19.450 -0.535 1.00 86.50 84 CYS A C 1
ATOM 631 O O . CYS A 1 84 ? -6.837 20.441 -0.341 1.00 86.50 84 CYS A O 1
ATOM 633 N N . SER A 1 85 ? -6.116 18.415 0.299 1.00 89.44 85 SER A N 1
ATOM 634 C CA . SER A 1 85 ? -6.892 18.309 1.530 1.00 89.44 85 SER A CA 1
ATOM 635 C C . SER A 1 85 ? -5.990 17.962 2.711 1.00 89.44 85 SER A C 1
ATOM 637 O O . SER A 1 85 ? -4.873 17.470 2.540 1.00 89.44 85 SER A O 1
ATOM 639 N N . ASN A 1 86 ? -6.468 18.245 3.921 1.00 86.12 86 ASN A N 1
ATOM 640 C CA . ASN A 1 86 ? -5.808 17.794 5.141 1.00 86.12 86 ASN A CA 1
ATOM 641 C C . ASN A 1 86 ? -6.094 16.305 5.375 1.00 86.12 86 ASN A C 1
ATOM 643 O O . ASN A 1 86 ? -7.166 15.829 4.988 1.00 86.12 86 ASN A O 1
ATOM 647 N N . PRO A 1 87 ? -5.171 15.572 6.021 1.00 87.50 87 PRO A N 1
ATOM 648 C CA . PRO A 1 87 ? -5.405 14.175 6.352 1.00 87.50 87 PRO A CA 1
ATOM 649 C C . PRO A 1 87 ? -6.632 13.997 7.244 1.00 87.50 87 PRO A C 1
ATOM 651 O O . PRO A 1 87 ? -6.882 14.833 8.118 1.00 87.50 87 PRO A O 1
ATOM 654 N N . PRO A 1 88 ? -7.375 12.891 7.079 1.00 87.69 88 PRO A N 1
ATOM 655 C CA . PRO A 1 88 ? -8.442 12.550 8.001 1.00 87.69 88 PRO A CA 1
ATOM 656 C C . PRO A 1 88 ? -7.859 12.259 9.389 1.00 87.69 88 PRO A C 1
ATOM 658 O O . PRO A 1 88 ? -6.978 11.414 9.538 1.00 87.69 88 PRO A O 1
ATOM 661 N N . GLU A 1 89 ? -8.387 12.914 10.424 1.00 83.00 89 GLU A N 1
ATOM 662 C CA . GLU A 1 89 ? -8.046 12.584 11.819 1.00 83.00 89 GLU A CA 1
ATOM 663 C C . GLU A 1 89 ? -8.577 11.201 12.216 1.00 83.00 89 GLU A C 1
ATOM 665 O O . GLU A 1 89 ? -7.974 10.488 13.022 1.00 83.00 89 GLU A O 1
ATOM 670 N N . VAL A 1 90 ? -9.716 10.823 11.626 1.00 85.56 90 VAL A N 1
ATOM 671 C CA . VAL A 1 90 ? -10.387 9.544 11.842 1.00 85.56 90 VAL A CA 1
ATOM 672 C C . VAL A 1 90 ? -10.778 8.940 10.500 1.00 85.56 90 VAL A C 1
ATOM 674 O O . VAL A 1 90 ? -11.557 9.531 9.753 1.00 85.56 90 VAL A O 1
ATOM 677 N N . ILE A 1 91 ? -10.310 7.723 10.226 1.00 89.50 91 ILE A N 1
ATOM 678 C CA . ILE A 1 91 ? -10.853 6.896 9.140 1.00 89.50 91 ILE A CA 1
ATOM 679 C C . ILE A 1 91 ? -11.961 6.022 9.708 1.00 89.50 91 ILE A C 1
ATOM 681 O O . ILE A 1 91 ? -11.762 5.358 10.727 1.00 89.50 91 ILE A O 1
ATOM 685 N N . THR A 1 92 ? -13.113 6.016 9.033 1.00 91.44 92 THR A N 1
ATOM 686 C CA . THR A 1 92 ? -14.226 5.114 9.342 1.00 91.44 92 THR A CA 1
ATOM 687 C C . THR A 1 92 ? -14.349 4.054 8.256 1.00 91.44 92 THR A C 1
ATOM 689 O O . THR A 1 92 ? -14.577 4.394 7.100 1.00 91.44 92 THR A O 1
ATOM 692 N N . ILE A 1 93 ? -14.230 2.780 8.632 1.00 91.00 93 ILE A N 1
ATOM 693 C CA . ILE A 1 93 ? -14.502 1.635 7.749 1.00 91.00 93 ILE A CA 1
ATOM 694 C C . ILE A 1 93 ? -15.743 0.936 8.289 1.00 91.00 93 ILE A C 1
ATOM 696 O O . ILE A 1 93 ? -15.710 0.464 9.425 1.00 91.00 93 ILE A O 1
ATOM 700 N N . SER A 1 94 ? -16.832 0.922 7.521 1.00 89.38 94 SER A N 1
ATOM 701 C CA . SER A 1 94 ? -18.105 0.303 7.903 1.00 89.38 94 SER A CA 1
ATOM 702 C C . SER A 1 94 ? -18.255 -1.104 7.330 1.00 89.38 94 SER A C 1
ATOM 704 O O . SER A 1 94 ? -17.473 -1.540 6.487 1.00 89.38 94 SER A O 1
ATOM 706 N N . ASP A 1 95 ? -19.292 -1.801 7.793 1.00 86.88 95 ASP A N 1
ATOM 707 C CA . ASP A 1 95 ? -19.783 -3.047 7.194 1.00 86.88 95 ASP A CA 1
ATOM 708 C C . ASP A 1 95 ? -18.791 -4.214 7.221 1.00 86.88 95 ASP A C 1
ATOM 710 O O . ASP A 1 95 ? -18.846 -5.126 6.397 1.00 86.88 95 ASP A O 1
ATOM 714 N N . LEU A 1 96 ? -17.912 -4.219 8.225 1.00 90.50 96 LEU A N 1
ATOM 715 C CA . LEU A 1 96 ? -17.006 -5.333 8.476 1.00 90.50 96 LEU A CA 1
ATOM 716 C C . LEU A 1 96 ? -17.709 -6.444 9.273 1.00 90.50 96 LEU A C 1
ATOM 718 O O . LEU A 1 96 ? -18.520 -6.143 10.152 1.00 90.50 96 LEU A O 1
ATOM 722 N N . PRO A 1 97 ? -17.396 -7.724 9.020 1.00 90.44 97 PRO A N 1
ATOM 723 C CA . PRO A 1 97 ? -17.999 -8.839 9.741 1.00 90.44 97 PRO A CA 1
ATOM 724 C C . PRO A 1 97 ? -17.623 -8.802 11.227 1.00 90.44 97 PRO A C 1
ATOM 726 O O . PRO A 1 97 ? -16.445 -8.744 11.593 1.00 90.44 97 PRO A O 1
ATOM 729 N N . ALA A 1 98 ? -18.634 -8.836 12.097 1.00 89.50 98 ALA A N 1
ATOM 730 C CA . ALA A 1 98 ? -18.425 -8.873 13.538 1.00 89.50 98 ALA A CA 1
ATOM 731 C C . ALA A 1 98 ? -17.903 -10.223 14.031 1.00 89.50 98 ALA A C 1
ATOM 733 O O . ALA A 1 98 ? -18.143 -11.270 13.433 1.00 89.50 98 ALA A O 1
ATOM 734 N N . SER A 1 99 ? -17.205 -10.185 15.167 1.00 85.75 99 SER A N 1
ATOM 735 C CA . SER A 1 99 ? -16.704 -11.347 15.910 1.00 85.75 99 SER A CA 1
ATOM 736 C C . SER A 1 99 ? -15.756 -12.271 15.132 1.00 85.75 99 SER A C 1
ATOM 738 O O . SER A 1 99 ? -15.355 -13.308 15.654 1.00 85.75 99 SER A O 1
ATOM 740 N N . THR A 1 100 ? -15.332 -11.883 13.929 1.00 89.31 100 THR A N 1
ATOM 741 C CA . THR A 1 100 ? -14.308 -12.588 13.154 1.00 89.31 100 THR A CA 1
ATOM 742 C C . THR A 1 100 ? -12.950 -11.904 13.302 1.00 89.31 100 THR A C 1
ATOM 744 O O . THR A 1 100 ? -12.916 -10.672 13.343 1.00 89.31 100 THR A O 1
ATOM 747 N N . PRO A 1 101 ? -11.836 -12.658 13.361 1.00 94.44 101 PRO A N 1
ATOM 748 C CA . PRO A 1 101 ? -10.505 -12.066 13.395 1.00 94.44 101 PRO A CA 1
ATOM 749 C C . PRO A 1 101 ? -10.244 -11.241 12.135 1.00 94.44 101 PRO A C 1
ATOM 751 O O . PRO A 1 101 ? -10.337 -11.758 11.024 1.00 94.44 101 PRO A O 1
ATOM 754 N N . LEU A 1 102 ? -9.891 -9.973 12.307 1.00 94.81 102 LEU A N 1
ATOM 755 C CA . LEU A 1 102 ? -9.460 -9.086 11.235 1.00 94.81 102 LEU A CA 1
ATOM 756 C C . LEU A 1 102 ? -8.019 -8.648 11.492 1.00 94.81 102 LEU A C 1
ATOM 758 O O . LEU A 1 102 ? -7.618 -8.431 12.637 1.00 94.81 102 LEU A O 1
ATOM 762 N N . LEU A 1 103 ? -7.257 -8.483 10.418 1.00 94.19 103 LEU A N 1
ATOM 763 C CA . LEU A 1 103 ? -5.978 -7.790 10.395 1.00 94.19 103 LEU A CA 1
ATOM 764 C C . LEU A 1 103 ? -6.189 -6.440 9.710 1.00 94.19 103 LEU A C 1
ATOM 766 O O . LEU A 1 103 ? -6.576 -6.380 8.544 1.00 94.19 103 LEU A O 1
ATOM 770 N N . ILE A 1 104 ? -5.909 -5.368 10.440 1.00 94.75 104 ILE A N 1
ATOM 771 C CA . ILE A 1 104 ? -5.961 -3.994 9.952 1.00 94.75 104 ILE A CA 1
ATOM 772 C C . ILE A 1 104 ? -4.524 -3.524 9.789 1.00 94.75 104 ILE A C 1
ATOM 774 O O . ILE A 1 104 ? -3.778 -3.465 10.766 1.00 94.75 104 ILE A O 1
ATOM 778 N N . GLN A 1 105 ? -4.140 -3.197 8.567 1.00 94.38 105 GLN A N 1
ATOM 779 C CA . GLN A 1 105 ? -2.821 -2.691 8.220 1.00 94.38 105 GLN A CA 1
ATOM 780 C C . GLN A 1 105 ? -2.942 -1.230 7.808 1.00 94.38 105 GLN A C 1
ATOM 782 O O . GLN A 1 105 ? -3.890 -0.852 7.126 1.00 94.38 105 GLN A O 1
ATOM 787 N N . TYR A 1 106 ? -1.973 -0.425 8.212 1.00 93.69 106 TYR A N 1
ATOM 788 C CA . TYR A 1 106 ? -1.827 0.977 7.860 1.00 93.69 106 TYR A CA 1
ATOM 789 C C . TYR A 1 106 ? -0.469 1.172 7.192 1.00 93.69 106 TYR A C 1
ATOM 791 O O . TYR A 1 106 ? 0.550 0.703 7.703 1.00 93.69 106 TYR A O 1
ATOM 799 N N . LEU A 1 107 ? -0.465 1.905 6.087 1.00 93.06 107 LEU A N 1
ATOM 800 C CA . LEU A 1 107 ? 0.720 2.408 5.414 1.00 93.06 107 LEU A CA 1
ATOM 801 C C . LEU A 1 107 ? 0.528 3.908 5.190 1.00 93.06 107 LEU A C 1
ATOM 803 O O . LEU A 1 107 ? -0.422 4.319 4.528 1.00 93.06 107 LEU A O 1
ATOM 807 N N . GLY A 1 108 ? 1.415 4.719 5.754 1.00 92.19 108 GLY A N 1
ATOM 808 C CA . GLY A 1 108 ? 1.449 6.160 5.536 1.00 92.19 108 GLY A CA 1
ATOM 809 C C . GLY A 1 108 ? 2.714 6.552 4.790 1.00 92.19 108 GLY A C 1
ATOM 810 O O . GLY A 1 108 ? 3.797 6.092 5.146 1.00 92.19 108 GLY A O 1
ATOM 811 N N . ALA A 1 109 ? 2.589 7.423 3.794 1.00 90.56 109 ALA A N 1
ATOM 812 C CA . ALA A 1 109 ? 3.720 8.121 3.202 1.00 90.56 109 ALA A CA 1
ATOM 813 C C . ALA A 1 109 ? 3.673 9.591 3.616 1.00 90.56 109 ALA A C 1
ATOM 815 O O . ALA A 1 109 ? 2.635 10.246 3.523 1.00 90.56 109 ALA A O 1
ATOM 816 N N . TYR A 1 110 ? 4.803 10.095 4.092 1.00 89.00 110 TYR A N 1
ATOM 817 C CA . TYR A 1 110 ? 5.020 11.493 4.420 1.00 89.00 110 TYR A CA 1
ATOM 818 C C . TYR A 1 110 ? 5.984 12.068 3.407 1.00 89.00 110 TYR A C 1
ATOM 820 O O . TYR A 1 110 ? 7.002 11.457 3.109 1.00 89.00 110 TYR A O 1
ATOM 828 N N . GLU A 1 111 ? 5.683 13.253 2.917 1.00 87.62 111 GLU A N 1
ATOM 829 C CA . GLU A 1 111 ? 6.533 13.975 1.996 1.00 87.62 111 GLU A CA 1
ATOM 830 C C . GLU A 1 111 ? 7.129 15.198 2.688 1.00 87.62 111 GLU A C 1
ATOM 832 O O . GLU A 1 111 ? 6.467 15.893 3.468 1.00 87.62 111 GLU A O 1
ATOM 837 N N . THR A 1 112 ? 8.399 15.465 2.404 1.00 84.06 112 THR A N 1
ATOM 838 C CA . THR A 1 112 ? 9.031 16.723 2.795 1.00 84.06 112 THR A CA 1
ATOM 839 C C . THR A 1 112 ? 8.519 17.834 1.890 1.00 84.06 112 THR A C 1
ATOM 841 O O . THR A 1 112 ? 8.614 17.743 0.671 1.00 84.06 112 THR A O 1
ATOM 844 N N . LEU A 1 113 ? 7.985 18.894 2.485 1.00 83.19 113 LEU A N 1
ATOM 845 C CA . LEU A 1 113 ? 7.454 20.038 1.765 1.00 83.19 113 LEU A CA 1
ATOM 846 C C . LEU A 1 113 ? 8.511 21.122 1.608 1.00 83.19 113 LEU A C 1
ATOM 848 O O . LEU A 1 113 ? 9.249 21.452 2.540 1.00 83.19 113 LEU A O 1
ATOM 852 N N . ARG A 1 114 ? 8.536 21.715 0.420 1.00 82.50 114 ARG A N 1
ATOM 853 C CA . ARG A 1 114 ? 9.228 22.970 0.138 1.00 82.50 114 ARG A CA 1
ATOM 854 C C . ARG A 1 114 ? 8.473 24.136 0.780 1.00 82.50 114 ARG A C 1
ATOM 856 O O . ARG A 1 114 ? 7.314 24.013 1.172 1.00 82.50 114 ARG A O 1
ATOM 863 N N . SER A 1 115 ? 9.103 25.309 0.831 1.00 79.81 115 SER A N 1
ATOM 864 C CA . SER A 1 115 ? 8.508 26.522 1.417 1.00 79.81 115 SER A CA 1
ATOM 865 C C . SER A 1 115 ? 7.201 26.968 0.743 1.00 79.81 115 SER A C 1
ATOM 867 O O . SER A 1 115 ? 6.410 27.673 1.358 1.00 79.81 115 SER A O 1
ATOM 869 N N . ASN A 1 116 ? 6.963 26.560 -0.508 1.00 77.25 116 ASN A N 1
ATOM 870 C CA . ASN A 1 116 ? 5.720 26.803 -1.249 1.00 77.25 116 ASN A CA 1
ATOM 871 C C . ASN A 1 116 ? 4.626 25.745 -0.978 1.00 77.25 116 ASN A C 1
ATOM 873 O O . ASN A 1 116 ? 3.557 25.811 -1.574 1.00 77.25 116 ASN A O 1
ATOM 877 N N . GLY A 1 117 ? 4.876 24.774 -0.092 1.00 74.88 117 GLY A N 1
ATOM 878 C CA . GLY A 1 117 ? 3.939 23.706 0.269 1.00 74.88 117 GLY A CA 1
ATOM 879 C C . GLY A 1 117 ? 3.910 22.513 -0.692 1.00 74.88 117 GLY A C 1
ATOM 880 O O . GLY A 1 117 ? 3.173 21.554 -0.425 1.00 74.88 117 GLY A O 1
ATOM 881 N N . GLU A 1 118 ? 4.705 22.560 -1.765 1.00 77.50 118 GLU A N 1
ATOM 882 C CA . GLU A 1 118 ? 4.867 21.479 -2.738 1.00 77.50 118 GLU A CA 1
ATOM 883 C C . GLU A 1 118 ? 5.812 20.393 -2.234 1.00 77.50 118 GLU A C 1
ATOM 885 O O . GLU A 1 118 ? 6.688 20.629 -1.400 1.00 77.50 118 GLU A O 1
ATOM 890 N N . GLY A 1 119 ? 5.648 19.206 -2.798 1.00 76.25 119 GLY A N 1
ATOM 891 C CA . GLY A 1 119 ? 6.495 18.060 -2.550 1.00 76.25 119 GLY A CA 1
ATOM 892 C C . GLY A 1 119 ? 7.948 18.248 -2.982 1.00 76.25 119 GLY A C 1
ATOM 893 O O . GLY A 1 119 ? 8.237 18.718 -4.084 1.00 76.25 119 GLY A O 1
ATOM 894 N N . ALA A 1 120 ? 8.891 17.893 -2.110 1.00 74.75 120 ALA A N 1
ATOM 895 C CA . ALA A 1 120 ? 10.314 17.880 -2.429 1.00 74.75 120 ALA A CA 1
ATOM 896 C C . ALA A 1 120 ? 10.773 16.564 -3.089 1.00 74.75 120 ALA A C 1
ATOM 898 O O . ALA A 1 120 ? 11.916 16.516 -3.540 1.00 74.75 120 ALA A O 1
ATOM 899 N N . GLY A 1 121 ? 9.917 15.532 -3.159 1.00 74.44 121 GLY A N 1
ATOM 900 C CA . GLY A 1 121 ? 10.261 14.183 -3.648 1.00 74.44 121 GLY A CA 1
ATOM 901 C C . GLY A 1 121 ? 10.930 13.274 -2.605 1.00 74.44 121 GLY A C 1
ATOM 902 O O . GLY A 1 121 ? 11.249 12.118 -2.879 1.00 74.44 121 GLY A O 1
ATOM 903 N N . ASP A 1 122 ? 11.125 13.801 -1.400 1.00 82.88 122 ASP A N 1
ATOM 904 C CA . ASP A 1 122 ? 11.712 13.129 -0.248 1.00 82.88 122 ASP A CA 1
ATOM 905 C C . ASP A 1 122 ? 10.597 12.504 0.602 1.00 82.88 122 ASP A C 1
ATOM 907 O O . ASP A 1 122 ? 9.833 13.220 1.262 1.00 82.88 122 ASP A O 1
ATOM 911 N N . LEU A 1 123 ? 10.518 11.173 0.598 1.00 86.94 123 LEU A N 1
ATOM 912 C CA . LEU A 1 123 ? 9.455 10.386 1.214 1.00 86.94 123 LEU A CA 1
ATOM 913 C C . LEU A 1 123 ? 9.911 9.703 2.504 1.00 86.94 123 LEU A C 1
ATOM 915 O O . LEU A 1 123 ? 11.022 9.198 2.611 1.00 86.94 123 LEU A O 1
ATOM 919 N N . ILE A 1 124 ? 9.026 9.617 3.488 1.00 87.31 124 ILE A N 1
ATOM 920 C CA . ILE A 1 124 ? 9.198 8.771 4.665 1.00 87.31 124 ILE A CA 1
ATOM 921 C C . ILE A 1 124 ? 7.983 7.870 4.774 1.00 87.31 124 ILE A C 1
ATOM 923 O O . ILE A 1 124 ? 6.851 8.349 4.806 1.00 87.31 124 ILE A O 1
ATOM 927 N N . LEU A 1 125 ? 8.213 6.566 4.867 1.00 88.88 125 LEU A N 1
ATOM 928 C CA . LEU A 1 125 ? 7.138 5.608 5.070 1.00 88.88 125 LEU A CA 1
ATOM 929 C C . LEU A 1 125 ? 6.961 5.285 6.546 1.00 88.88 125 LEU A C 1
ATOM 931 O O . LEU A 1 125 ? 7.927 5.180 7.305 1.00 88.88 125 LEU A O 1
ATOM 935 N N . SER A 1 126 ? 5.717 5.062 6.943 1.00 89.88 126 SER A N 1
ATOM 936 C CA . SER A 1 126 ? 5.387 4.436 8.211 1.00 89.88 126 SER A CA 1
ATOM 937 C C . SER A 1 126 ? 4.400 3.300 8.009 1.00 89.88 126 SER A C 1
ATOM 939 O O . SER A 1 126 ? 3.512 3.357 7.161 1.00 89.88 126 SER A O 1
ATOM 941 N N . TYR A 1 127 ? 4.573 2.247 8.796 1.00 91.62 127 TYR A N 1
ATOM 942 C CA . TYR A 1 127 ? 3.720 1.071 8.764 1.00 91.62 127 TYR A CA 1
ATOM 943 C C . TYR A 1 127 ? 3.277 0.726 10.178 1.00 91.62 127 TYR A C 1
ATOM 945 O O . TYR A 1 127 ? 4.042 0.848 11.134 1.00 91.62 127 TYR A O 1
ATOM 953 N N . GLY A 1 128 ? 2.039 0.274 10.317 1.00 91.44 128 GLY A N 1
ATOM 954 C CA . GLY A 1 128 ? 1.544 -0.300 11.558 1.00 91.44 128 GLY A CA 1
ATOM 955 C C . GLY A 1 128 ? 0.432 -1.289 11.276 1.00 91.44 128 GLY A C 1
ATOM 956 O O . GLY A 1 128 ? -0.275 -1.171 10.278 1.00 91.44 128 GLY A O 1
ATOM 957 N N . ASP A 1 129 ? 0.243 -2.253 12.168 1.00 93.62 129 ASP A N 1
ATOM 958 C CA . ASP A 1 129 ? -0.889 -3.161 12.078 1.00 93.62 129 ASP A CA 1
ATOM 959 C C . ASP A 1 129 ? -1.507 -3.477 13.432 1.00 93.62 129 ASP A C 1
ATOM 961 O O . ASP A 1 129 ? -0.907 -3.289 14.492 1.00 93.62 129 ASP A O 1
ATOM 965 N N . ARG A 1 130 ? -2.758 -3.927 13.380 1.00 92.88 130 ARG A N 1
ATOM 966 C CA . ARG A 1 130 ? -3.498 -4.421 14.530 1.00 92.88 130 ARG A CA 1
ATOM 967 C C . ARG A 1 130 ? -4.383 -5.580 14.110 1.00 92.88 130 ARG A C 1
ATOM 969 O O . ARG A 1 130 ? -5.182 -5.461 13.188 1.00 92.88 130 ARG A O 1
ATOM 976 N N . SER A 1 131 ? -4.244 -6.693 14.819 1.00 93.94 131 SER A N 1
ATOM 977 C CA . SER A 1 131 ? -5.104 -7.864 14.657 1.00 93.94 131 SER A CA 1
ATOM 978 C C . SER A 1 131 ? -6.089 -7.963 15.817 1.00 93.94 131 SER A C 1
ATOM 980 O O . SER A 1 131 ? -5.744 -7.623 16.950 1.00 93.94 131 SER A O 1
ATOM 982 N N . GLY A 1 132 ? -7.303 -8.434 15.554 1.00 93.56 132 GLY A N 1
ATOM 983 C CA . GLY A 1 132 ? -8.280 -8.702 16.603 1.00 93.56 132 GLY A CA 1
ATOM 984 C C . GLY A 1 132 ? -9.660 -9.050 16.068 1.00 93.56 132 GLY A C 1
ATOM 985 O O . GLY A 1 132 ? -9.958 -8.837 14.896 1.00 93.56 132 GLY A O 1
ATOM 986 N N . SER A 1 133 ? -10.503 -9.574 16.950 1.00 94.06 133 SER A N 1
ATOM 987 C CA . SER A 1 133 ? -11.938 -9.709 16.705 1.00 94.06 133 SER A CA 1
ATOM 988 C C . SER A 1 133 ? -12.662 -8.530 17.339 1.00 94.06 133 SER A C 1
ATOM 990 O O . SER A 1 133 ? -12.313 -8.102 18.441 1.00 94.06 133 SER A O 1
ATOM 992 N N . PHE A 1 134 ? -13.677 -8.013 16.656 1.00 91.31 134 PHE A N 1
ATOM 993 C CA . PHE A 1 134 ? -14.383 -6.804 17.073 1.00 91.31 134 PHE A CA 1
ATOM 994 C C . PHE A 1 134 ? -15.855 -7.100 17.331 1.00 91.31 134 PHE A C 1
ATOM 996 O O . PHE A 1 134 ? -16.481 -7.872 16.603 1.00 91.31 134 PHE A O 1
ATOM 1003 N N . ASN A 1 135 ? -16.408 -6.492 18.378 1.00 90.56 135 ASN A N 1
ATOM 1004 C CA . ASN A 1 135 ? -17.820 -6.649 18.715 1.00 90.56 135 ASN A CA 1
ATOM 1005 C C . ASN A 1 135 ? -18.690 -5.878 17.713 1.00 90.56 135 ASN A C 1
ATOM 1007 O O . ASN A 1 135 ? -18.233 -4.846 17.223 1.00 90.56 135 ASN A O 1
ATOM 1011 N N . PRO A 1 136 ? -19.932 -6.309 17.431 1.00 89.12 136 PRO A N 1
ATOM 1012 C CA . PRO A 1 136 ? -20.851 -5.536 16.596 1.00 89.12 136 PRO A CA 1
ATOM 1013 C C . PRO A 1 136 ? -20.958 -4.072 17.055 1.00 89.12 136 PRO A C 1
ATOM 1015 O O . PRO A 1 136 ? -21.012 -3.797 18.255 1.00 89.12 136 PRO A O 1
ATOM 1018 N N . GLY A 1 137 ? -21.012 -3.137 16.103 1.00 87.12 137 GLY A N 1
ATOM 1019 C CA . GLY A 1 137 ? -21.092 -1.699 16.371 1.00 87.12 137 GLY A CA 1
ATOM 1020 C C . GLY A 1 137 ? -19.765 -0.933 16.223 1.00 87.12 137 GLY A C 1
ATOM 1021 O O . GLY A 1 137 ? -18.810 -1.419 15.603 1.00 87.12 137 GLY A O 1
ATOM 1022 N N . PRO A 1 138 ? -19.704 0.317 16.722 1.00 87.25 138 PRO A N 1
ATOM 1023 C CA . PRO A 1 138 ? -18.532 1.170 16.578 1.00 87.25 138 PRO A CA 1
ATOM 1024 C C . PRO A 1 138 ? -17.404 0.720 17.511 1.00 87.25 138 PRO A C 1
ATOM 1026 O O . PRO A 1 138 ? -17.558 0.691 18.729 1.00 87.25 138 PRO A O 1
ATOM 1029 N N . ASN A 1 139 ? -16.244 0.430 16.932 1.00 90.25 139 ASN A N 1
ATOM 1030 C CA . ASN A 1 139 ? -15.027 0.076 17.648 1.00 90.25 139 ASN A CA 1
ATOM 1031 C C . ASN A 1 139 ? -13.956 1.132 17.366 1.00 90.25 139 ASN A C 1
ATOM 1033 O O . ASN A 1 139 ? -13.713 1.499 16.214 1.00 90.25 139 ASN A O 1
ATOM 1037 N N . GLN A 1 140 ? -13.287 1.607 18.415 1.00 89.94 140 GLN A N 1
ATOM 1038 C CA . GLN A 1 140 ? -12.127 2.478 18.268 1.00 89.94 140 GLN A CA 1
ATOM 1039 C C . GLN A 1 140 ? -10.858 1.631 18.233 1.00 89.94 140 GLN A C 1
ATOM 1041 O O . GLN A 1 140 ? -10.556 0.889 19.169 1.00 89.94 140 GLN A O 1
ATOM 1046 N N . VAL A 1 141 ? -10.106 1.756 17.145 1.00 88.81 141 VAL A N 1
ATOM 1047 C CA . VAL A 1 141 ? -8.868 1.017 16.930 1.00 88.81 141 VAL A CA 1
ATOM 1048 C C . VAL A 1 141 ? -7.733 2.015 16.817 1.00 88.81 141 VAL A C 1
ATOM 1050 O O . VAL A 1 141 ? -7.675 2.840 15.915 1.00 88.81 141 VAL A O 1
ATOM 1053 N N . VAL A 1 142 ? -6.807 1.930 17.762 1.00 87.81 142 VAL A N 1
ATOM 1054 C CA . VAL A 1 142 ? -5.557 2.686 17.713 1.00 87.81 142 VAL A CA 1
ATOM 1055 C C . VAL A 1 142 ? -4.508 1.806 17.047 1.00 87.81 142 VAL A C 1
ATOM 1057 O O . VAL A 1 142 ? -4.276 0.684 17.515 1.00 87.81 142 VAL A O 1
ATOM 1060 N N . ILE A 1 143 ? -3.905 2.314 15.973 1.00 87.69 143 ILE A N 1
ATOM 1061 C CA . ILE A 1 143 ? -2.704 1.763 15.342 1.00 87.69 143 ILE A CA 1
ATOM 1062 C C . ILE A 1 143 ? -1.562 2.717 15.678 1.00 87.69 143 ILE A C 1
ATOM 1064 O O . ILE A 1 143 ? -1.690 3.924 15.505 1.00 87.69 143 ILE A O 1
ATOM 1068 N N . ASN A 1 144 ? -0.456 2.175 16.181 1.00 85.75 144 ASN A N 1
ATOM 1069 C CA . ASN A 1 144 ? 0.757 2.937 16.459 1.00 85.75 144 ASN A CA 1
ATOM 1070 C C . ASN A 1 144 ? 1.782 2.608 15.368 1.00 85.75 144 ASN A C 1
ATOM 1072 O O . ASN A 1 144 ? 2.546 1.660 15.554 1.00 85.75 144 ASN A O 1
ATOM 1076 N N . PRO A 1 145 ? 1.767 3.302 14.217 1.00 87.19 145 PRO A N 1
ATOM 1077 C CA . PRO A 1 145 ? 2.723 3.011 13.164 1.00 87.19 145 PRO A CA 1
ATOM 1078 C C . PRO A 1 145 ? 4.142 3.381 13.603 1.00 87.19 145 PRO A C 1
ATOM 1080 O O . PRO A 1 145 ? 4.345 4.245 14.456 1.00 87.19 145 PRO A O 1
ATOM 1083 N N . THR A 1 146 ? 5.128 2.726 13.006 1.00 85.12 146 THR A N 1
ATOM 1084 C CA . THR A 1 146 ? 6.550 3.035 13.160 1.00 85.12 146 THR A CA 1
ATOM 1085 C C . THR A 1 146 ? 7.136 3.415 11.809 1.00 85.12 146 THR A C 1
ATOM 1087 O O . THR A 1 146 ? 6.588 3.065 10.762 1.00 85.12 146 THR A O 1
ATOM 1090 N N . LEU A 1 147 ? 8.243 4.160 11.818 1.00 85.88 147 LEU A N 1
ATOM 1091 C CA . LEU A 1 147 ? 8.958 4.479 10.585 1.00 85.88 147 LEU A CA 1
ATOM 1092 C C . LEU A 1 147 ? 9.463 3.190 9.933 1.00 85.88 147 LEU A C 1
ATOM 1094 O O . LEU A 1 147 ? 10.076 2.348 10.590 1.00 85.88 147 LEU A O 1
ATOM 1098 N N . TYR A 1 148 ? 9.208 3.055 8.638 1.00 84.00 148 TYR A N 1
ATOM 1099 C CA . TYR A 1 148 ? 9.611 1.905 7.850 1.00 84.00 148 TYR A CA 1
ATOM 1100 C C . TYR A 1 148 ? 10.869 2.237 7.046 1.00 84.00 148 TYR A C 1
ATOM 1102 O O . TYR A 1 148 ? 10.929 3.267 6.380 1.00 84.00 148 TYR A O 1
ATOM 1110 N N . GLY A 1 149 ? 11.895 1.386 7.123 1.00 75.81 149 GLY A N 1
ATOM 1111 C CA . GLY A 1 149 ? 13.154 1.557 6.381 1.00 75.81 149 GLY A CA 1
ATOM 1112 C C . GLY A 1 149 ? 14.081 2.676 6.884 1.00 75.81 149 GLY A C 1
ATOM 1113 O O . GLY A 1 149 ? 15.238 2.713 6.470 1.00 75.81 149 GLY A O 1
ATOM 1114 N N . GLY A 1 150 ? 13.604 3.536 7.794 1.00 74.38 150 GLY A N 1
ATOM 1115 C CA . GLY A 1 150 ? 14.364 4.620 8.423 1.00 74.38 150 GLY A CA 1
ATOM 1116 C C . GLY A 1 150 ? 14.746 5.758 7.466 1.00 74.38 150 GLY A C 1
ATOM 1117 O O . GLY A 1 150 ? 14.993 5.549 6.282 1.00 74.38 150 GLY A O 1
ATOM 1118 N N . GLY A 1 151 ? 14.837 6.978 8.002 1.00 73.12 151 GLY A N 1
ATOM 1119 C CA . GLY A 1 151 ? 15.275 8.153 7.243 1.00 73.12 151 GLY A CA 1
ATOM 1120 C C . GLY A 1 151 ? 14.346 8.549 6.091 1.00 73.12 151 GLY A C 1
ATOM 1121 O O . GLY A 1 151 ? 13.230 8.050 5.959 1.00 73.12 151 GLY A O 1
ATOM 1122 N N . THR A 1 152 ? 14.826 9.493 5.288 1.00 80.56 152 THR A N 1
ATOM 1123 C CA . THR A 1 152 ? 14.185 9.932 4.048 1.00 80.56 152 THR A CA 1
ATOM 1124 C C . THR A 1 152 ? 14.597 9.011 2.905 1.00 80.56 152 THR A C 1
ATOM 1126 O O . THR A 1 152 ? 15.771 8.666 2.782 1.00 80.56 152 THR A O 1
ATOM 1129 N N . LYS A 1 153 ? 13.635 8.636 2.071 1.00 84.50 153 LYS A N 1
ATOM 1130 C CA . LYS A 1 153 ? 13.779 7.815 0.871 1.00 84.50 153 LYS A CA 1
ATOM 1131 C C . LYS A 1 153 ? 13.388 8.628 -0.355 1.00 84.50 153 LYS A C 1
ATOM 1133 O O . LYS A 1 153 ? 12.640 9.596 -0.242 1.00 84.50 153 LYS A O 1
ATOM 1138 N N . ARG A 1 154 ? 13.864 8.221 -1.527 1.00 85.44 154 ARG A N 1
ATOM 1139 C CA . ARG A 1 154 ? 13.466 8.837 -2.795 1.00 85.44 154 ARG A CA 1
ATOM 1140 C C . ARG A 1 154 ? 12.453 7.974 -3.515 1.00 85.44 154 ARG A C 1
ATOM 1142 O O . ARG A 1 154 ? 12.573 6.747 -3.532 1.00 85.44 154 ARG A O 1
ATOM 1149 N N . GLU A 1 155 ? 11.479 8.637 -4.120 1.00 86.62 155 GLU A N 1
ATOM 1150 C CA . GLU A 1 155 ? 10.679 8.022 -5.169 1.00 86.62 155 GLU A CA 1
ATOM 1151 C C . GLU A 1 155 ? 11.563 7.764 -6.394 1.00 86.62 155 GLU A C 1
ATOM 1153 O O . GLU A 1 155 ? 12.378 8.602 -6.788 1.00 86.62 155 GLU A O 1
ATOM 1158 N N . VAL A 1 156 ? 11.403 6.591 -6.994 1.00 88.12 156 VAL A N 1
ATOM 1159 C CA . VAL A 1 156 ? 12.093 6.189 -8.218 1.00 88.12 156 VAL A CA 1
ATOM 1160 C C . VAL A 1 156 ? 11.084 5.682 -9.237 1.00 88.12 156 VAL A C 1
ATOM 1162 O O . VAL A 1 156 ? 10.033 5.150 -8.883 1.00 88.12 156 VAL A O 1
ATOM 1165 N N . ARG A 1 157 ? 11.417 5.813 -10.521 1.00 90.94 157 ARG A N 1
ATOM 1166 C CA . ARG A 1 157 ? 10.687 5.159 -11.611 1.00 90.94 157 ARG A CA 1
ATOM 1167 C C . ARG A 1 157 ? 11.462 3.933 -12.056 1.00 90.94 157 ARG A C 1
ATOM 1169 O O . ARG A 1 157 ? 12.663 4.015 -12.311 1.00 90.94 157 ARG A O 1
ATOM 1176 N N . ILE A 1 158 ? 10.775 2.802 -12.131 1.00 91.31 158 ILE A N 1
ATOM 1177 C CA . ILE A 1 158 ? 11.334 1.540 -12.595 1.00 91.31 158 ILE A CA 1
ATOM 1178 C C . ILE A 1 158 ? 10.672 1.245 -13.935 1.00 91.31 158 ILE A C 1
ATOM 1180 O O . ILE A 1 158 ? 9.492 0.900 -14.001 1.00 91.31 158 ILE A O 1
ATOM 1184 N N . ALA A 1 159 ? 11.454 1.387 -15.000 1.00 95.19 159 ALA A N 1
ATOM 1185 C CA . ALA A 1 159 ? 11.013 1.146 -16.363 1.00 95.19 159 ALA A CA 1
ATOM 1186 C C . ALA A 1 159 ? 11.889 0.090 -17.033 1.00 95.19 159 ALA A C 1
ATOM 1188 O O . ALA A 1 159 ? 13.086 -0.026 -16.754 1.00 95.19 159 ALA A O 1
ATOM 1189 N N . GLY A 1 160 ? 11.294 -0.683 -17.932 1.00 95.44 160 GLY A N 1
ATOM 1190 C CA . GLY A 1 160 ? 12.008 -1.736 -18.635 1.00 95.44 160 GLY A CA 1
ATOM 1191 C C . GLY A 1 160 ? 11.123 -2.511 -19.594 1.00 95.44 160 GLY A C 1
ATOM 1192 O O . GLY A 1 160 ? 9.976 -2.145 -19.845 1.00 95.44 160 GLY A O 1
ATOM 1193 N N . GLN A 1 161 ? 11.682 -3.594 -20.132 1.00 95.25 161 GLN A N 1
ATOM 1194 C CA . GLN A 1 161 ? 10.960 -4.545 -20.965 1.00 95.25 161 GLN A CA 1
ATOM 1195 C C . GLN A 1 161 ? 11.161 -5.967 -20.438 1.00 95.25 161 GLN A C 1
ATOM 1197 O O . GLN A 1 161 ? 12.289 -6.443 -20.322 1.00 95.25 161 GLN A O 1
ATOM 1202 N N . TYR A 1 162 ? 10.065 -6.663 -20.151 1.00 94.19 162 TYR A N 1
ATOM 1203 C CA . TYR A 1 162 ? 10.057 -8.088 -19.848 1.00 94.19 162 TYR A CA 1
ATOM 1204 C C . TYR A 1 162 ? 9.825 -8.896 -21.128 1.00 94.19 162 TYR A C 1
ATOM 1206 O O . TYR A 1 162 ? 8.730 -8.894 -21.692 1.00 94.19 162 TYR A O 1
ATOM 1214 N N . VAL A 1 163 ? 10.867 -9.577 -21.601 1.00 95.94 163 VAL A N 1
ATOM 1215 C CA . VAL A 1 163 ? 10.845 -10.335 -22.859 1.00 95.94 163 VAL A CA 1
ATOM 1216 C C . VAL A 1 163 ? 10.668 -11.821 -22.566 1.00 95.94 163 VAL A C 1
ATOM 1218 O O . VAL A 1 163 ? 11.471 -12.412 -21.849 1.00 95.94 163 VAL A O 1
ATOM 1221 N N . THR A 1 164 ? 9.632 -12.435 -23.139 1.00 94.94 164 THR A N 1
ATOM 1222 C CA . THR A 1 164 ? 9.355 -13.878 -23.011 1.00 94.94 164 THR A CA 1
ATOM 1223 C C . THR A 1 164 ? 9.764 -14.668 -24.246 1.00 94.94 164 THR A C 1
ATOM 1225 O O . THR A 1 164 ? 10.047 -15.859 -24.148 1.00 94.94 164 THR A O 1
ATOM 1228 N N . SER A 1 165 ? 9.791 -14.030 -25.416 1.00 96.25 165 SER A N 1
ATOM 1229 C CA . SER A 1 165 ? 10.209 -14.655 -26.672 1.00 96.25 165 SER A CA 1
ATOM 1230 C C . SER A 1 165 ? 10.690 -13.613 -27.680 1.00 96.25 165 SER A C 1
ATOM 1232 O O . SER A 1 165 ? 10.405 -12.422 -27.547 1.00 96.25 165 SER A O 1
ATOM 1234 N N . ILE A 1 166 ? 11.417 -14.076 -28.694 1.00 96.44 166 ILE A N 1
ATOM 1235 C CA . ILE A 1 166 ? 11.801 -13.299 -29.873 1.00 96.44 166 ILE A CA 1
ATOM 1236 C C . ILE A 1 166 ? 11.100 -13.937 -31.074 1.00 96.44 166 ILE A C 1
ATOM 1238 O O . ILE A 1 166 ? 11.148 -15.159 -31.227 1.00 96.44 166 ILE A O 1
ATOM 1242 N N . ASP A 1 167 ? 10.413 -13.141 -31.892 1.00 93.19 167 ASP A N 1
ATOM 1243 C CA . ASP A 1 167 ? 9.746 -13.656 -33.089 1.00 93.19 167 ASP A CA 1
ATOM 1244 C C . ASP A 1 167 ? 10.732 -13.941 -34.241 1.00 93.19 167 ASP A C 1
ATOM 1246 O O . ASP A 1 167 ? 11.920 -13.623 -34.173 1.00 93.19 167 ASP A O 1
ATOM 1250 N N . ALA A 1 168 ? 10.237 -14.538 -35.330 1.00 93.69 168 ALA A N 1
ATOM 1251 C CA . ALA A 1 168 ? 11.054 -14.891 -36.495 1.00 93.69 168 ALA A CA 1
ATOM 1252 C C . ALA A 1 168 ? 11.709 -13.683 -37.199 1.00 93.69 168 ALA A C 1
ATOM 1254 O O . ALA A 1 168 ? 12.656 -13.863 -37.960 1.00 93.69 168 ALA A O 1
ATOM 1255 N N . ASN A 1 169 ? 11.225 -12.466 -36.939 1.00 94.81 169 ASN A N 1
ATOM 1256 C CA . ASN A 1 169 ? 11.762 -11.224 -37.490 1.00 94.81 169 ASN A CA 1
ATOM 1257 C C . ASN A 1 169 ? 12.720 -10.521 -36.508 1.00 94.81 169 ASN A C 1
ATOM 1259 O O . ASN A 1 169 ? 13.171 -9.410 -36.781 1.00 94.81 169 ASN A O 1
ATOM 1263 N N . GLY A 1 170 ? 13.033 -11.145 -35.366 1.00 93.19 170 GLY A N 1
ATOM 1264 C CA . GLY A 1 170 ? 13.936 -10.598 -34.356 1.00 93.19 170 GLY A CA 1
ATOM 1265 C C . GLY A 1 170 ? 13.280 -9.623 -33.375 1.00 93.19 170 GLY A C 1
ATOM 1266 O O . GLY A 1 170 ? 13.987 -8.982 -32.598 1.00 93.19 170 GLY A O 1
ATOM 1267 N N . TYR A 1 171 ? 11.951 -9.491 -33.367 1.00 93.31 171 TYR A N 1
ATOM 1268 C CA . TYR A 1 171 ? 11.268 -8.584 -32.448 1.00 93.31 171 TYR A CA 1
ATOM 1269 C C . TYR A 1 171 ? 10.977 -9.250 -31.105 1.00 93.31 171 TYR A C 1
ATOM 1271 O O . TYR A 1 171 ? 10.359 -10.317 -31.034 1.00 93.31 171 TYR A O 1
ATOM 1279 N N . ALA A 1 172 ? 11.340 -8.559 -30.025 1.00 94.81 172 ALA A N 1
ATOM 1280 C CA . ALA A 1 172 ? 10.984 -8.958 -28.675 1.00 94.81 172 ALA A CA 1
ATOM 1281 C C . ALA A 1 172 ? 9.464 -8.938 -28.457 1.00 94.81 172 ALA A C 1
ATOM 1283 O O . ALA A 1 172 ? 8.750 -8.009 -28.861 1.00 94.81 172 ALA A O 1
ATOM 1284 N N . ARG A 1 173 ? 8.976 -9.988 -27.803 1.00 95.12 173 ARG A N 1
ATOM 1285 C CA . ARG A 1 173 ? 7.594 -10.144 -27.362 1.00 95.12 173 ARG A CA 1
ATOM 1286 C C . ARG A 1 173 ? 7.563 -10.303 -25.855 1.00 95.12 173 ARG A C 1
ATOM 1288 O O . ARG A 1 173 ? 8.376 -11.026 -25.279 1.00 95.12 173 ARG A O 1
ATOM 1295 N N . GLY A 1 174 ? 6.602 -9.635 -25.237 1.00 94.88 174 GLY A N 1
ATOM 1296 C CA . GLY A 1 174 ? 6.339 -9.731 -23.812 1.00 94.88 174 GLY A CA 1
ATOM 1297 C C . GLY A 1 174 ? 4.842 -9.758 -23.527 1.00 94.88 174 GLY A C 1
ATOM 1298 O O . GLY A 1 174 ? 4.027 -9.509 -24.421 1.00 94.88 174 GLY A O 1
ATOM 1299 N N . PRO A 1 175 ? 4.456 -10.073 -22.287 1.00 94.00 175 PRO A N 1
ATOM 1300 C CA . PRO A 1 175 ? 3.062 -10.071 -21.893 1.00 94.00 175 PRO A CA 1
ATOM 1301 C C . PRO A 1 175 ? 2.482 -8.655 -21.937 1.00 94.00 175 PRO A C 1
ATOM 1303 O O . PRO A 1 175 ? 3.192 -7.652 -21.884 1.00 94.00 175 PRO A O 1
ATOM 1306 N N . THR A 1 176 ? 1.164 -8.585 -22.059 1.00 94.88 176 THR A N 1
ATOM 1307 C CA . THR A 1 176 ? 0.396 -7.345 -21.949 1.00 94.88 176 THR A CA 1
ATOM 1308 C C . THR A 1 176 ? -0.637 -7.541 -20.856 1.00 94.88 176 THR A C 1
ATOM 1310 O O . THR A 1 176 ? -1.275 -8.594 -20.808 1.00 94.88 176 THR A O 1
ATOM 1313 N N . GLY A 1 177 ? -0.789 -6.552 -19.985 1.00 94.31 177 GLY A N 1
ATOM 1314 C CA . GLY A 1 177 ? -1.770 -6.579 -18.911 1.00 94.31 177 GLY A CA 1
ATOM 1315 C C . GLY A 1 177 ? -1.366 -5.730 -17.716 1.00 94.31 177 GLY A C 1
ATOM 1316 O O . GLY A 1 177 ? -0.299 -5.119 -17.685 1.00 94.31 177 GLY A O 1
ATOM 1317 N N . THR A 1 178 ? -2.225 -5.735 -16.708 1.00 94.31 178 THR A N 1
ATOM 1318 C CA . THR A 1 178 ? -2.031 -4.942 -15.500 1.00 94.31 178 THR A CA 1
ATOM 1319 C C . THR A 1 178 ? -0.982 -5.575 -14.584 1.00 94.31 178 THR A C 1
ATOM 1321 O O . THR A 1 178 ? -1.063 -6.756 -14.248 1.00 94.31 178 THR A O 1
ATOM 1324 N N . ILE A 1 179 ? -0.025 -4.776 -14.127 1.00 93.50 179 ILE A N 1
ATOM 1325 C CA . ILE A 1 179 ? 0.893 -5.080 -13.032 1.00 93.50 179 ILE A CA 1
ATOM 1326 C C . ILE A 1 179 ? 0.278 -4.552 -11.738 1.00 93.50 179 ILE A C 1
ATOM 1328 O O . ILE A 1 179 ? -0.021 -3.368 -11.609 1.00 93.50 179 ILE A O 1
ATOM 1332 N N . HIS A 1 180 ? 0.111 -5.420 -10.753 1.00 92.38 180 HIS A N 1
ATOM 1333 C CA . HIS A 1 180 ? -0.217 -5.033 -9.392 1.00 92.38 180 HIS A CA 1
ATOM 1334 C C . HIS A 1 180 ? 1.063 -4.728 -8.625 1.00 92.38 180 HIS A C 1
ATOM 1336 O O . HIS A 1 180 ? 1.963 -5.568 -8.544 1.00 92.38 180 HIS A O 1
ATOM 1342 N N . VAL A 1 181 ? 1.111 -3.541 -8.031 1.00 92.50 181 VAL A N 1
ATOM 1343 C CA . VAL A 1 181 ? 2.197 -3.116 -7.155 1.00 92.50 181 VAL A CA 1
ATOM 1344 C C . VAL A 1 181 ? 1.694 -3.160 -5.724 1.00 92.50 181 VAL A C 1
ATOM 1346 O O . VAL A 1 181 ? 0.656 -2.581 -5.391 1.00 92.50 181 VAL A O 1
ATOM 1349 N N . GLY A 1 182 ? 2.425 -3.854 -4.861 1.00 92.69 182 GLY A N 1
ATOM 1350 C CA . GLY A 1 182 ? 2.079 -3.955 -3.454 1.00 92.69 182 GLY A CA 1
ATOM 1351 C C . GLY A 1 182 ? 3.279 -3.821 -2.540 1.00 92.69 182 GLY A C 1
ATOM 1352 O O . GLY A 1 182 ? 4.390 -4.217 -2.874 1.00 92.69 182 GLY A O 1
ATOM 1353 N N . PHE A 1 183 ? 3.049 -3.280 -1.354 1.00 92.56 183 PHE A N 1
ATOM 1354 C CA . PHE A 1 183 ? 4.037 -3.209 -0.292 1.00 92.56 183 PHE A CA 1
ATOM 1355 C C . PHE A 1 183 ? 4.020 -4.504 0.508 1.00 92.56 183 PHE A C 1
ATOM 1357 O O . PHE A 1 183 ? 2.963 -4.928 0.979 1.00 92.56 183 PHE A O 1
ATOM 1364 N N . ARG A 1 184 ? 5.188 -5.126 0.678 1.00 92.12 184 ARG A N 1
ATOM 1365 C CA . ARG A 1 184 ? 5.368 -6.316 1.509 1.00 92.12 184 ARG A CA 1
ATOM 1366 C C . ARG A 1 184 ? 5.881 -5.887 2.884 1.00 92.12 184 ARG A C 1
ATOM 1368 O O . ARG A 1 184 ? 7.071 -5.603 3.011 1.00 92.12 184 ARG A O 1
ATOM 1375 N N . PRO A 1 185 ? 5.037 -5.872 3.928 1.00 88.31 185 PRO A N 1
ATOM 1376 C CA . PRO A 1 185 ? 5.525 -5.589 5.266 1.00 88.31 185 PRO A CA 1
ATOM 1377 C C . PRO A 1 185 ? 6.508 -6.676 5.717 1.00 88.31 185 PRO A C 1
ATOM 1379 O O . PRO A 1 185 ? 6.519 -7.798 5.199 1.00 88.31 185 PRO A O 1
ATOM 1382 N N . SER A 1 186 ? 7.322 -6.359 6.720 1.00 80.81 186 SER A N 1
ATOM 1383 C CA . SER A 1 186 ? 8.185 -7.350 7.357 1.00 80.81 186 SER A CA 1
ATOM 1384 C C . SER A 1 186 ? 7.360 -8.489 7.990 1.00 80.81 186 SER A C 1
ATOM 1386 O O . SER A 1 186 ? 6.188 -8.327 8.327 1.00 80.81 186 SER A O 1
ATOM 1388 N N . LEU A 1 187 ? 7.986 -9.660 8.166 1.00 70.06 187 LEU A N 1
ATOM 1389 C CA . LEU A 1 187 ? 7.449 -10.791 8.945 1.00 70.06 187 LEU A CA 1
ATOM 1390 C C . LEU A 1 187 ? 6.131 -11.410 8.431 1.00 70.06 187 LEU A C 1
ATOM 1392 O O . LEU A 1 187 ? 5.155 -11.511 9.172 1.00 70.06 187 LEU A O 1
ATOM 1396 N N . GLY A 1 188 ? 6.106 -11.890 7.183 1.00 75.69 188 GLY A N 1
ATOM 1397 C CA . GLY A 1 188 ? 5.053 -12.803 6.699 1.00 75.69 188 GLY A CA 1
ATOM 1398 C C . GLY A 1 188 ? 3.633 -12.223 6.677 1.00 75.69 188 GLY A C 1
ATOM 1399 O O . GLY A 1 188 ? 2.663 -12.970 6.556 1.00 75.69 188 GLY A O 1
ATOM 1400 N N . LYS A 1 189 ? 3.497 -10.901 6.816 1.00 85.38 189 LYS A N 1
ATOM 1401 C CA . LYS A 1 189 ? 2.213 -10.204 6.754 1.00 85.38 189 LYS A CA 1
ATOM 1402 C C . LYS A 1 189 ? 1.702 -10.156 5.307 1.00 85.38 189 LYS A C 1
ATOM 1404 O O . LYS A 1 189 ? 2.515 -10.123 4.379 1.00 85.38 189 LYS A O 1
ATOM 1409 N N . PRO A 1 190 ? 0.373 -10.115 5.099 1.00 88.31 190 PRO A N 1
ATOM 1410 C CA . PRO A 1 190 ? -0.202 -9.922 3.775 1.00 88.31 190 PRO A CA 1
ATOM 1411 C C . PRO A 1 190 ? 0.327 -8.653 3.105 1.00 88.31 190 PRO A C 1
ATOM 1413 O O . PRO A 1 190 ? 0.552 -7.636 3.770 1.00 88.31 190 PRO A O 1
ATOM 1416 N N . ILE A 1 191 ? 0.512 -8.726 1.786 1.00 91.00 191 ILE A N 1
ATOM 1417 C CA . ILE A 1 191 ? 0.915 -7.576 0.975 1.00 91.00 191 ILE A CA 1
ATOM 1418 C C . ILE A 1 191 ? -0.235 -6.569 0.940 1.00 91.00 191 ILE A C 1
ATOM 1420 O O . ILE A 1 191 ? -1.398 -6.939 0.767 1.00 91.00 191 ILE A O 1
ATOM 1424 N N . ILE A 1 192 ? 0.107 -5.292 1.085 1.00 91.62 192 ILE A N 1
ATOM 1425 C CA . ILE A 1 192 ? -0.822 -4.179 0.913 1.00 91.62 192 ILE A CA 1
ATOM 1426 C C . ILE A 1 192 ? -0.794 -3.764 -0.560 1.00 91.62 192 ILE A C 1
ATOM 1428 O O . ILE A 1 192 ? 0.263 -3.341 -1.025 1.00 91.62 192 ILE A O 1
ATOM 1432 N N . PRO A 1 193 ? -1.904 -3.872 -1.306 1.00 89.81 193 PRO A N 1
ATOM 1433 C CA . PRO A 1 193 ? -1.966 -3.329 -2.657 1.00 89.81 193 PRO A CA 1
ATOM 1434 C C . PRO A 1 193 ? -1.863 -1.804 -2.612 1.00 89.81 193 PRO A C 1
ATOM 1436 O O . PRO A 1 193 ? -2.504 -1.172 -1.773 1.00 89.81 193 PRO A O 1
ATOM 1439 N N . ILE A 1 194 ? -1.058 -1.234 -3.507 1.00 89.06 194 ILE A N 1
ATOM 1440 C CA . ILE A 1 194 ? -0.824 0.212 -3.575 1.00 89.06 194 ILE A CA 1
ATOM 1441 C C . ILE A 1 194 ? -1.324 0.786 -4.883 1.00 89.0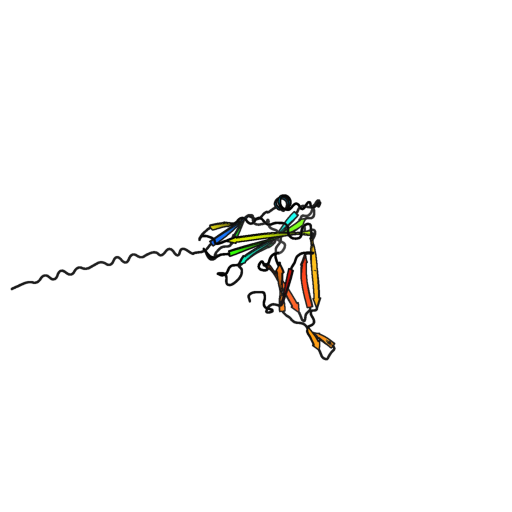6 194 ILE A C 1
ATOM 1443 O O . ILE A 1 194 ? -2.149 1.695 -4.880 1.00 89.06 194 ILE A O 1
ATOM 1447 N N . GLU A 1 195 ? -0.852 0.241 -5.999 1.00 88.75 195 GLU A N 1
ATOM 1448 C CA . GLU A 1 195 ? -1.226 0.736 -7.314 1.00 88.75 195 GLU A CA 1
ATOM 1449 C C . GLU A 1 195 ? -1.381 -0.389 -8.330 1.00 88.75 195 GLU A C 1
ATOM 1451 O O . GLU A 1 195 ? -1.042 -1.557 -8.101 1.00 88.75 195 GLU A O 1
ATOM 1456 N N . LYS A 1 196 ? -1.905 0.006 -9.485 1.00 91.44 196 LYS A N 1
ATOM 1457 C CA . LYS A 1 196 ? -1.961 -0.803 -10.689 1.00 91.44 196 LYS A CA 1
ATOM 1458 C C . LYS A 1 196 ? -1.273 -0.023 -11.799 1.00 91.44 196 LYS A C 1
ATOM 1460 O O . LYS A 1 196 ? -1.666 1.107 -12.072 1.00 91.44 196 LYS A O 1
ATOM 1465 N N . ALA A 1 197 ? -0.277 -0.634 -12.420 1.00 92.69 197 ALA A N 1
ATOM 1466 C CA . ALA A 1 197 ? 0.395 -0.119 -13.604 1.00 92.69 197 ALA A CA 1
ATOM 1467 C C . ALA A 1 197 ? 0.040 -0.991 -14.811 1.00 92.69 197 ALA A C 1
ATOM 1469 O O . ALA A 1 197 ? -0.384 -2.131 -14.652 1.00 92.69 197 ALA A O 1
ATOM 1470 N N . GLU A 1 198 ? 0.219 -0.481 -16.023 1.00 94.19 198 GLU A N 1
ATOM 1471 C CA . GLU A 1 198 ? -0.035 -1.247 -17.245 1.00 94.19 198 GLU A CA 1
ATOM 1472 C C . GLU A 1 198 ? 1.282 -1.689 -17.890 1.00 94.19 198 GLU A C 1
ATOM 1474 O O . GLU A 1 198 ? 2.268 -0.951 -17.902 1.00 94.19 198 GLU A O 1
ATOM 1479 N N . MET A 1 199 ? 1.284 -2.905 -18.436 1.00 95.69 199 MET A N 1
ATOM 1480 C CA . MET A 1 199 ? 2.363 -3.453 -19.250 1.00 95.69 199 MET A CA 1
ATOM 1481 C C . MET A 1 199 ? 1.870 -3.653 -20.680 1.00 95.69 199 MET A C 1
ATOM 1483 O O . MET A 1 199 ? 0.840 -4.291 -20.893 1.00 95.69 199 MET A O 1
ATOM 1487 N N . PHE A 1 200 ? 2.638 -3.186 -21.664 1.00 95.81 200 PHE A N 1
ATOM 1488 C CA . PHE A 1 200 ? 2.332 -3.352 -23.086 1.00 95.81 200 PHE A CA 1
ATOM 1489 C C . PHE A 1 200 ? 3.491 -4.033 -23.808 1.00 95.81 200 PHE A C 1
ATOM 1491 O O . PHE A 1 200 ? 4.581 -3.480 -23.910 1.00 95.81 200 PHE A O 1
ATOM 1498 N N . ASN A 1 201 ? 3.263 -5.240 -24.331 1.00 94.81 201 ASN A N 1
ATOM 1499 C CA . ASN A 1 201 ? 4.287 -6.050 -25.006 1.00 94.81 201 ASN A CA 1
ATOM 1500 C C . ASN A 1 201 ? 5.605 -6.164 -24.204 1.00 94.81 201 ASN A C 1
ATOM 1502 O O . ASN A 1 201 ? 6.710 -6.005 -24.731 1.00 94.81 201 ASN A O 1
ATOM 1506 N N . GLY A 1 202 ? 5.482 -6.392 -22.898 1.00 94.25 202 GLY A N 1
ATOM 1507 C CA . GLY A 1 202 ? 6.601 -6.463 -21.968 1.00 94.25 202 GLY A CA 1
ATOM 1508 C C . GLY A 1 202 ? 7.095 -5.115 -21.458 1.00 94.25 202 GLY A C 1
ATOM 1509 O O . GLY A 1 202 ? 7.765 -5.105 -20.433 1.00 94.25 202 GLY A O 1
ATOM 1510 N N . PHE A 1 203 ? 6.794 -3.994 -22.117 1.00 96.50 203 PHE A N 1
ATOM 1511 C CA . PHE A 1 203 ? 7.209 -2.673 -21.646 1.00 96.50 203 PHE A CA 1
ATOM 1512 C C . PHE A 1 203 ? 6.380 -2.238 -20.446 1.00 96.50 203 PHE A C 1
ATOM 1514 O O . PHE A 1 203 ? 5.154 -2.336 -20.477 1.00 96.50 203 PHE A O 1
ATOM 1521 N N . PHE A 1 204 ? 7.049 -1.736 -19.415 1.00 95.56 204 PHE A N 1
ATOM 1522 C CA . PHE A 1 204 ? 6.424 -1.263 -18.186 1.00 95.56 204 PHE A CA 1
ATOM 1523 C C . PHE A 1 204 ? 7.128 -0.015 -17.655 1.00 95.56 204 PHE A C 1
ATOM 1525 O O . PHE A 1 204 ? 8.308 0.210 -17.933 1.00 95.56 204 PHE A O 1
ATOM 1532 N N . ASP A 1 205 ? 6.393 0.758 -16.859 1.00 94.75 205 ASP A N 1
ATOM 1533 C CA . ASP A 1 205 ? 6.900 1.883 -16.077 1.00 94.75 205 ASP A CA 1
ATOM 1534 C C . ASP A 1 205 ? 6.012 2.076 -14.836 1.00 94.75 205 ASP A C 1
ATOM 1536 O O . ASP A 1 205 ? 4.837 2.435 -14.946 1.00 94.75 205 ASP A O 1
ATOM 1540 N N . PHE A 1 206 ? 6.561 1.799 -13.657 1.00 92.69 206 PHE A N 1
ATOM 1541 C CA . PHE A 1 206 ? 5.870 1.916 -12.369 1.00 92.69 206 PHE A CA 1
ATOM 1542 C C . PHE A 1 206 ? 6.756 2.617 -11.338 1.00 92.69 206 PHE A C 1
ATOM 1544 O O . PHE A 1 206 ? 7.968 2.757 -11.535 1.00 92.69 206 PHE A O 1
ATOM 1551 N N . PHE A 1 207 ? 6.163 3.097 -10.242 1.00 89.69 207 PHE A N 1
ATOM 1552 C CA . PHE A 1 207 ? 6.950 3.748 -9.196 1.00 89.69 207 PHE A CA 1
ATOM 1553 C C . PHE A 1 207 ? 7.571 2.721 -8.239 1.00 89.69 207 PHE A C 1
ATOM 1555 O O . PHE A 1 207 ? 7.126 1.581 -8.109 1.00 89.69 207 PHE A O 1
ATOM 1562 N N . GLY A 1 208 ? 8.606 3.161 -7.538 1.00 89.44 208 GLY A N 1
ATOM 1563 C CA . GLY A 1 208 ? 9.161 2.508 -6.367 1.00 89.44 208 GLY A CA 1
ATOM 1564 C C . GLY A 1 208 ? 9.669 3.551 -5.377 1.00 89.44 208 GLY A C 1
ATOM 1565 O O . GLY A 1 208 ? 9.700 4.747 -5.657 1.00 89.44 208 GLY A O 1
ATOM 1566 N N . ILE A 1 209 ? 10.084 3.090 -4.205 1.00 89.00 209 ILE A N 1
ATOM 1567 C CA . ILE A 1 209 ? 10.726 3.904 -3.170 1.00 89.00 209 ILE A CA 1
ATOM 1568 C C . ILE A 1 209 ? 11.974 3.144 -2.730 1.00 89.00 209 ILE A C 1
ATOM 1570 O O . ILE A 1 209 ? 11.911 1.935 -2.491 1.00 89.00 209 ILE A O 1
ATOM 1574 N N . GLU A 1 210 ? 13.107 3.839 -2.659 1.00 87.38 210 GLU A N 1
ATOM 1575 C CA . GLU A 1 210 ? 14.390 3.239 -2.275 1.00 87.38 210 GLU A CA 1
ATOM 1576 C C . GLU A 1 210 ? 14.305 2.504 -0.926 1.00 87.38 210 GLU A C 1
ATOM 1578 O O . GLU A 1 210 ? 13.710 2.994 0.034 1.00 87.38 210 GLU A O 1
ATOM 1583 N N . ASP A 1 211 ? 14.915 1.316 -0.857 1.00 85.12 211 ASP A N 1
ATOM 1584 C CA . ASP A 1 211 ? 14.930 0.414 0.308 1.00 85.12 211 ASP A CA 1
ATOM 1585 C C . ASP A 1 211 ? 13.552 -0.017 0.841 1.00 85.12 211 ASP A C 1
ATOM 1587 O O . ASP A 1 211 ? 13.430 -0.484 1.979 1.00 85.12 211 ASP A O 1
ATOM 1591 N N . VAL A 1 212 ? 12.496 0.113 0.035 1.00 88.44 212 VAL A N 1
ATOM 1592 C CA . VAL A 1 212 ? 11.153 -0.341 0.395 1.00 88.44 212 VAL A CA 1
ATOM 1593 C C . VAL A 1 212 ? 10.827 -1.620 -0.381 1.00 88.44 212 VAL A C 1
ATOM 1595 O O . VAL A 1 212 ? 10.901 -1.638 -1.611 1.00 88.44 212 VAL A O 1
ATOM 1598 N N . PRO A 1 213 ? 10.459 -2.718 0.302 1.00 90.56 213 PRO A N 1
ATOM 1599 C CA . PRO A 1 213 ? 10.183 -3.994 -0.341 1.00 90.56 213 PRO A CA 1
ATOM 1600 C C . PRO A 1 213 ? 8.803 -3.982 -1.003 1.00 90.56 213 PRO A C 1
ATOM 1602 O O . PRO A 1 213 ? 7.797 -4.402 -0.423 1.00 90.56 213 PRO A O 1
ATOM 1605 N N . PHE A 1 214 ? 8.764 -3.517 -2.245 1.00 91.44 214 PHE A N 1
ATOM 1606 C CA . PHE A 1 214 ? 7.608 -3.691 -3.114 1.00 91.44 214 PHE A CA 1
ATOM 1607 C C . PHE A 1 214 ? 7.617 -5.049 -3.808 1.00 91.44 214 PHE A C 1
ATOM 1609 O O . PHE A 1 214 ? 8.638 -5.727 -3.938 1.00 91.44 214 PHE A O 1
ATOM 1616 N N . VAL A 1 215 ? 6.435 -5.439 -4.257 1.00 92.12 215 VAL A N 1
ATOM 1617 C CA . VAL A 1 215 ? 6.167 -6.636 -5.036 1.00 92.12 215 VAL A CA 1
ATOM 1618 C C . VAL A 1 215 ? 5.393 -6.206 -6.260 1.00 92.12 215 VAL A C 1
ATOM 1620 O O . VAL A 1 215 ? 4.393 -5.503 -6.142 1.00 92.12 215 VAL A O 1
ATOM 1623 N N . TYR A 1 216 ? 5.876 -6.645 -7.413 1.00 91.75 216 TYR A N 1
ATOM 1624 C CA . TYR A 1 216 ? 5.333 -6.317 -8.719 1.00 91.75 216 TYR A CA 1
ATOM 1625 C C . TYR A 1 216 ? 4.904 -7.617 -9.374 1.00 91.75 216 TYR A C 1
ATOM 1627 O O . TYR A 1 216 ? 5.712 -8.538 -9.507 1.00 91.75 216 TYR A O 1
ATOM 1635 N N . GLU A 1 217 ? 3.639 -7.709 -9.757 1.00 91.00 217 GLU A N 1
ATOM 1636 C CA . GLU A 1 217 ? 3.095 -8.946 -10.300 1.00 91.00 217 GLU A CA 1
ATOM 1637 C C . GLU A 1 217 ? 2.110 -8.688 -11.428 1.00 91.00 217 GLU A C 1
ATOM 1639 O O . GLU A 1 217 ? 1.178 -7.905 -11.274 1.00 91.00 217 GLU A O 1
ATOM 1644 N N . LEU A 1 218 ? 2.279 -9.396 -12.543 1.00 90.31 218 LEU A N 1
ATOM 1645 C CA . LEU A 1 218 ? 1.298 -9.400 -13.620 1.00 90.31 218 LEU A CA 1
ATOM 1646 C C . LEU A 1 218 ? 0.003 -10.075 -13.144 1.00 90.31 218 LEU A C 1
ATOM 1648 O O . LEU A 1 218 ? 0.028 -11.192 -12.622 1.00 90.31 218 LEU A O 1
ATOM 1652 N N . ALA A 1 219 ? -1.132 -9.412 -13.338 1.00 85.06 219 ALA A N 1
ATOM 1653 C CA . ALA A 1 219 ? -2.435 -9.927 -12.947 1.00 85.06 219 ALA A CA 1
ATOM 1654 C C . ALA A 1 219 ? -2.663 -11.350 -13.496 1.00 85.06 219 ALA A C 1
ATOM 1656 O O . ALA A 1 219 ? -2.416 -11.629 -14.668 1.00 85.06 219 ALA A O 1
ATOM 1657 N N . GLY A 1 220 ? -3.136 -12.252 -12.630 1.00 76.31 220 GLY A N 1
ATOM 1658 C CA . GLY A 1 220 ? -3.342 -13.668 -12.958 1.00 76.31 220 GLY A CA 1
ATOM 1659 C C . GLY A 1 220 ? -2.155 -14.593 -12.657 1.00 76.31 220 GLY A C 1
ATOM 1660 O O . GLY A 1 220 ? -2.302 -15.801 -12.817 1.00 76.31 220 GLY A O 1
ATOM 1661 N N . ALA A 1 221 ? -1.017 -14.072 -12.181 1.00 71.00 221 ALA A N 1
ATOM 1662 C CA . ALA A 1 221 ? 0.153 -14.884 -11.819 1.00 71.00 221 ALA A CA 1
ATOM 1663 C C . ALA A 1 221 ? 0.080 -15.552 -10.423 1.00 71.00 221 ALA A C 1
ATOM 1665 O O . ALA A 1 221 ? 0.885 -16.440 -10.144 1.00 71.00 221 ALA A O 1
ATOM 1666 N N . GLY A 1 222 ? -0.915 -15.218 -9.589 1.00 58.69 222 GLY A N 1
ATOM 1667 C CA . GLY A 1 222 ? -1.365 -16.071 -8.478 1.00 58.69 222 GLY A CA 1
ATOM 1668 C C . GLY A 1 222 ? -1.278 -15.509 -7.053 1.00 58.69 222 GLY A C 1
ATOM 1669 O O . GLY A 1 222 ? -1.695 -16.208 -6.132 1.00 58.69 222 GLY A O 1
ATOM 1670 N N . PHE A 1 223 ? -0.794 -14.287 -6.824 1.00 59.12 223 PHE A N 1
ATOM 1671 C CA . PHE A 1 223 ? -0.711 -13.713 -5.470 1.00 59.12 223 PHE A CA 1
ATOM 1672 C C . PHE A 1 223 ? -1.925 -12.861 -5.088 1.00 59.12 223 PHE A C 1
ATOM 1674 O O . PHE A 1 223 ? -2.324 -12.810 -3.924 1.00 59.12 223 PHE A O 1
ATOM 1681 N N . TRP A 1 224 ? -2.516 -12.167 -6.058 1.00 62.19 224 TRP A N 1
ATOM 1682 C CA . TRP A 1 224 ? -3.636 -11.262 -5.813 1.00 62.19 224 TRP A CA 1
ATOM 1683 C C . TRP A 1 224 ? -4.978 -11.969 -6.022 1.00 62.19 224 TRP A C 1
ATOM 1685 O O . TRP A 1 224 ? -5.140 -12.654 -7.033 1.00 62.19 224 TRP A O 1
ATOM 1695 N N . PRO A 1 225 ? -5.968 -11.786 -5.125 1.00 52.94 225 PRO A N 1
ATOM 1696 C CA . PRO A 1 225 ? -7.312 -12.290 -5.365 1.00 52.94 225 PRO A CA 1
ATOM 1697 C C . PRO A 1 225 ? -7.893 -11.606 -6.610 1.00 52.94 225 PRO A C 1
ATOM 1699 O O . PRO A 1 225 ? -7.991 -10.377 -6.659 1.00 52.94 225 PRO A O 1
ATOM 1702 N N . SER A 1 226 ? -8.249 -12.413 -7.613 1.00 49.94 226 SER A N 1
ATOM 1703 C CA . SER A 1 226 ? -8.954 -11.993 -8.834 1.00 49.94 226 SER A CA 1
ATOM 1704 C C . SER A 1 226 ? -10.297 -11.331 -8.525 1.00 49.94 226 SER A C 1
ATOM 1706 O O . SER A 1 226 ? -11.061 -11.860 -7.684 1.00 49.94 226 SER A O 1
#

Sequence (226 aa):
MTYRLVTGIFAVLLSQMACTRKTTNNVSLKLAIPSKIEALREKGGASASNNGTQAISHIIVNVTGPSLTKPVSFVWDRCRNNVCSNPPEVITISDLPASTPLLIQYLGAYETLRSNGEGAGDLILSYGDRSGSFNPGPNQVVINPTLYGGGTKREVRIAGQYVTSIDANGYARGPTGTIHVGFRPSLGKPIIPIEKAEMFNGFFDFFGIEDVPFVYELAGAGFWPS

Secondary structure (DSSP, 8-state):
-------------------------EEEEEEE--S-SHHHHHHH-------SEEEEEEEEEEEE-TT-SS-EEEEEESEETTEE-PPPSEEEEEEEETTSEEEEEEEEEEEEEPTTS-EEEEEEEEEEEEEEE--SEEEEEE---EEEEEEEEEEEEEEEE---EE-TTS-EE---EEEEEEE--STTPPPEEEEEEEEETTEEEEEEETT--EEEEETTSSSS--

Foldseek 3Di:
DDDDDDDDDDDPPPPPPPPPPPLLQKEKEKEADDQACVLQCVVAVFDAPDPFGKGWAKKWKWKDFPPDLAIDIDIDGQADPNDGDRDDRIDIDMGHHAQTKMKIKMKIKIFTADPVRDGPQWIWIWIWMDIDGHGRYYDYDYTNIHTDPGYTKGKDKDKDFDFDDADPVRDGFDDWAKKWKWFDDPDPDQTHTDDIWTADRRTTIDMDIPPTDMDIDGPPPPRHND

Radius of gyration: 27.07 Å; chains: 1; bounding box: 103×61×65 Å

pLDDT: mean 81.03, std 15.64, range [36.84, 96.5]